Protein AF-0000000075578011 (afdb_homodimer)

InterPro domains:
  IPR000835 MarR-type HTH domain [PF12802] (41-94)
  IPR000835 MarR-type HTH domain [PR00598] (59-75)
  IPR000835 MarR-type HTH domain [PR00598] (76-91)
  IPR000835 MarR-type HTH domain [PR00598] (122-142)
  IPR000835 MarR-type HTH domain [PS50995] (15-144)
  IPR000835 MarR-type HTH domain [SM00347] (35-131)
  IPR036388 Winged helix-like DNA-binding domain superfamily [G3DSA:1.10.10.10] (2-147)
  IPR036390 Winged helix DNA-binding domain superfamily [SSF46785] (13-147)
  IPR039422 Transcription regulators MarR/SlyA-like [PTHR33164] (18-146)

Radius of gyration: 21.39 Å; Cα contacts (8 Å, |Δi|>4): 339; chains: 2; bounding box: 43×62×50 Å

Solvent-accessible surface area (backbone atoms only — not comparable to full-atom values): 16406 Å² total; per-residue (Å²): 133,82,81,64,76,64,74,53,69,76,67,53,42,57,76,71,32,69,61,50,43,33,41,49,40,28,50,50,46,45,53,47,36,47,59,36,22,50,85,69,75,39,54,60,68,51,41,51,52,50,44,53,25,49,73,60,55,35,40,46,53,69,57,50,19,65,75,65,69,42,52,66,70,56,42,51,52,48,47,52,56,36,36,74,71,44,32,34,41,84,38,80,53,86,94,40,48,32,34,31,54,30,75,60,29,50,65,43,42,64,53,46,51,52,20,49,50,50,38,45,66,73,50,57,80,71,45,51,74,66,53,46,51,49,47,49,49,54,45,46,54,45,39,57,63,55,56,58,57,77,106,135,82,80,64,76,64,76,53,69,79,68,52,40,56,74,70,32,70,61,48,43,35,42,48,40,26,49,51,46,45,54,48,36,48,61,37,23,50,84,69,76,40,53,60,67,49,41,51,51,50,46,51,25,48,74,62,55,35,41,45,53,70,57,50,19,63,74,66,69,42,51,67,68,56,43,51,54,48,46,52,56,34,37,74,70,44,31,33,40,83,38,80,54,84,94,40,47,31,34,30,54,29,76,60,29,50,66,42,43,64,52,47,51,52,21,49,50,51,39,47,65,73,50,54,80,72,44,51,73,68,53,46,52,50,47,48,50,53,46,46,55,46,38,59,63,56,57,57,57,78,106

Structure (mmCIF, N/CA/C/O backbone):
data_AF-0000000075578011-model_v1
#
loop_
_entity.id
_entity.type
_entity.pdbx_description
1 polymer 'Transcriptional regulator MerR family'
#
loop_
_atom_site.group_PDB
_atom_site.id
_atom_site.type_symbol
_atom_site.label_atom_id
_atom_site.label_alt_id
_atom_site.label_comp_id
_atom_site.label_asym_id
_atom_site.label_entity_id
_atom_site.label_seq_id
_atom_site.pdbx_PDB_ins_code
_atom_site.Cartn_x
_atom_site.Cartn_y
_atom_site.Cartn_z
_atom_site.occupancy
_atom_site.B_iso_or_equiv
_atom_site.auth_seq_id
_atom_site.auth_comp_id
_atom_site.auth_asym_id
_atom_site.auth_atom_id
_atom_site.pdbx_PDB_model_num
ATOM 1 N N . MET A 1 1 ? 26 22.797 21.859 1 23.52 1 MET A N 1
ATOM 2 C CA . MET A 1 1 ? 25.234 23.312 20.734 1 23.52 1 MET A CA 1
ATOM 3 C C . MET A 1 1 ? 24.391 22.219 20.094 1 23.52 1 MET A C 1
ATOM 5 O O . MET A 1 1 ? 24.922 21.234 19.562 1 23.52 1 MET A O 1
ATOM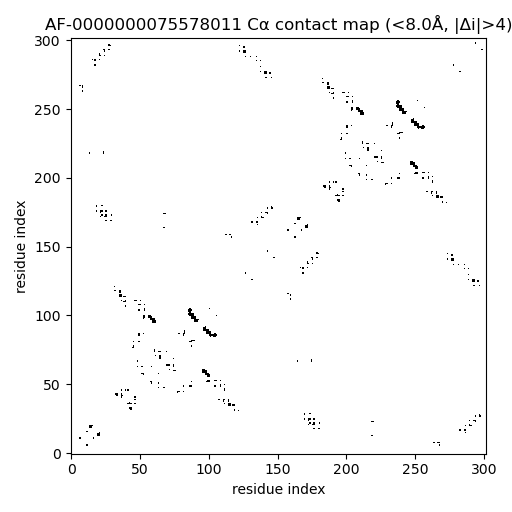 9 N N . ASN A 1 2 ? 23.359 21.594 20.828 1 24.83 2 ASN A N 1
ATOM 10 C CA . ASN A 1 2 ? 22.672 20.328 20.953 1 24.83 2 ASN A CA 1
ATOM 11 C C . ASN A 1 2 ? 21.938 19.953 19.672 1 24.83 2 ASN A C 1
ATOM 13 O O . ASN A 1 2 ? 21.031 20.656 19.234 1 24.83 2 ASN A O 1
ATOM 17 N N . ASN A 1 3 ? 22.547 19.562 18.641 1 26.36 3 ASN A N 1
ATOM 18 C CA . ASN A 1 3 ? 22.328 19.281 17.234 1 26.36 3 ASN A CA 1
ATOM 19 C C . ASN A 1 3 ? 21.062 18.453 17.031 1 26.36 3 ASN A C 1
ATOM 21 O O . ASN A 1 3 ? 21.125 17.219 16.922 1 26.36 3 ASN A O 1
ATOM 25 N N . GLU A 1 4 ? 20.156 18.5 18.062 1 29.8 4 GLU A N 1
ATOM 26 C CA . GLU A 1 4 ? 18.828 17.906 18.109 1 29.8 4 GLU A CA 1
ATOM 27 C C . GLU A 1 4 ? 18.094 18.094 16.781 1 29.8 4 GLU A C 1
ATOM 29 O O . GLU A 1 4 ? 17.703 19.203 16.422 1 29.8 4 GLU A O 1
ATOM 34 N N . ARG A 1 5 ? 18.719 17.734 15.727 1 35.53 5 ARG A N 1
ATOM 35 C CA . ARG A 1 5 ? 18.062 17.812 14.422 1 35.53 5 ARG A CA 1
ATOM 36 C C . ARG A 1 5 ? 16.547 17.734 14.57 1 35.53 5 ARG A C 1
ATOM 38 O O . ARG A 1 5 ? 16.016 16.688 14.945 1 35.53 5 ARG A O 1
ATOM 45 N N . ASP A 1 6 ? 15.969 18.578 15.281 1 34.84 6 ASP A N 1
ATOM 46 C CA . ASP A 1 6 ? 14.562 18.953 15.375 1 34.84 6 ASP A CA 1
ATOM 47 C C . ASP A 1 6 ? 13.789 18.5 14.141 1 34.84 6 ASP A C 1
ATOM 49 O O . ASP A 1 6 ? 14.125 18.859 13.016 1 34.84 6 ASP A O 1
ATOM 53 N N . VAL A 1 7 ? 13.602 17.312 14.008 1 38.03 7 VAL A N 1
ATOM 54 C CA . VAL A 1 7 ? 12.688 16.828 12.977 1 38.03 7 VAL A CA 1
ATOM 55 C C . VAL A 1 7 ? 11.68 17.938 12.633 1 38.03 7 VAL A C 1
ATOM 57 O O . VAL A 1 7 ? 10.758 18.203 13.406 1 38.03 7 VAL A O 1
ATOM 60 N N . ASP A 1 8 ? 12.102 19.156 12.609 1 38.72 8 ASP A N 1
ATOM 61 C CA . ASP A 1 8 ? 11.211 20.203 12.133 1 38.72 8 ASP A CA 1
ATOM 62 C C . ASP A 1 8 ? 10.172 19.656 11.164 1 38.72 8 ASP A C 1
ATOM 64 O O . ASP A 1 8 ? 10.523 19.109 10.117 1 38.72 8 ASP A O 1
ATOM 68 N N . LEU A 1 9 ? 9.281 18.969 11.727 1 41.94 9 LEU A N 1
ATOM 69 C CA . LEU A 1 9 ? 8.023 18.594 11.086 1 41.94 9 LEU A CA 1
ATOM 70 C C . LEU A 1 9 ? 7.777 19.453 9.844 1 41.94 9 LEU A C 1
ATOM 72 O O . LEU A 1 9 ? 6.742 19.312 9.188 1 41.94 9 LEU A O 1
ATOM 76 N N . GLN A 1 10 ? 8.273 20.719 10.039 1 41.19 10 GLN A N 1
ATOM 77 C CA . GLN A 1 10 ? 8.016 21.703 8.992 1 41.19 10 GLN A CA 1
ATOM 78 C C . GLN A 1 10 ? 8.219 21.094 7.605 1 41.19 10 GLN A C 1
ATOM 80 O O . GLN A 1 10 ? 7.414 21.328 6.699 1 41.19 10 GLN A O 1
ATOM 85 N N . ASP A 1 11 ? 9.617 20.797 7.418 1 41.41 11 ASP A N 1
ATOM 86 C CA . ASP A 1 11 ? 9.938 20.375 6.059 1 41.41 11 ASP A CA 1
ATOM 87 C C . ASP A 1 11 ? 9.586 18.906 5.836 1 41.41 11 ASP A C 1
ATOM 89 O O . ASP A 1 11 ? 10.227 18.219 5.031 1 41.41 11 ASP A O 1
ATOM 93 N N . CYS A 1 12 ? 9.242 18.359 6.816 1 47.78 12 CYS A N 1
ATOM 94 C CA . CYS A 1 12 ? 8.812 17.016 6.496 1 47.78 12 CYS A CA 1
ATOM 95 C C . CYS A 1 12 ? 8.141 16.969 5.129 1 47.78 12 CYS A C 1
ATOM 97 O O . CYS A 1 12 ? 6.914 17.078 5.035 1 47.78 12 CYS A O 1
ATOM 99 N N . LYS A 1 13 ? 8.828 17.641 4.305 1 48.22 13 LYS A N 1
ATOM 100 C CA . LYS A 1 13 ? 8.352 17.406 2.945 1 48.22 13 LYS A CA 1
ATOM 101 C C . LYS A 1 13 ? 7.809 15.984 2.785 1 48.22 13 LYS A C 1
ATOM 103 O O . LYS A 1 13 ? 8.547 15.016 2.953 1 48.22 13 LYS A O 1
ATOM 108 N N . LEU A 1 14 ? 6.582 15.812 3.25 1 50.69 14 LEU A N 1
ATOM 109 C CA . LEU A 1 14 ? 5.828 14.586 3.033 1 50.69 14 LEU A CA 1
ATOM 110 C C . LEU A 1 14 ? 6.535 13.68 2.027 1 50.69 14 LEU A C 1
ATOM 112 O O . LEU A 1 14 ? 6.539 12.461 2.178 1 50.69 14 LEU A O 1
ATOM 116 N N . ASP A 1 15 ? 7.082 14.438 1.156 1 49.12 15 ASP A N 1
ATOM 117 C CA . ASP A 1 15 ? 7.809 13.727 0.108 1 49.12 15 ASP A CA 1
ATOM 118 C C . ASP A 1 15 ? 9.047 13.039 0.67 1 49.12 15 ASP A C 1
ATOM 120 O O . ASP A 1 15 ? 9.594 12.125 0.046 1 49.12 15 ASP A O 1
ATOM 124 N N . ASP A 1 16 ? 9.367 13.508 1.831 1 56.19 16 ASP A N 1
ATOM 125 C CA . ASP A 1 16 ? 10.617 12.953 2.346 1 56.19 16 ASP A CA 1
ATOM 126 C C . ASP A 1 16 ? 10.352 11.883 3.402 1 56.19 16 ASP A C 1
ATOM 128 O O . ASP A 1 16 ? 11.289 11.398 4.047 1 56.19 16 ASP A O 1
ATOM 132 N N . CYS A 1 17 ? 9.117 11.617 3.486 1 73.5 17 CYS A N 1
ATOM 133 C CA . CYS A 1 17 ? 8.836 10.586 4.477 1 73.5 17 CYS A CA 1
ATOM 134 C C . CYS A 1 17 ? 8.711 9.219 3.818 1 73.5 17 CYS A C 1
ATOM 136 O O . CYS A 1 17 ? 8.023 9.078 2.803 1 73.5 17 CYS A O 1
ATOM 138 N N . LEU A 1 18 ? 9.617 8.391 4.27 1 79.94 18 LEU A N 1
ATOM 139 C CA . LEU A 1 18 ? 9.664 7.012 3.795 1 79.94 18 LEU A CA 1
ATOM 140 C C . LEU A 1 18 ? 8.266 6.402 3.74 1 79.94 18 LEU A C 1
ATOM 142 O O . LEU A 1 18 ? 7.934 5.691 2.791 1 79.94 18 LEU A O 1
ATOM 146 N N . PHE A 1 19 ? 7.512 6.82 4.699 1 84.06 19 PHE A N 1
ATOM 147 C CA . PHE A 1 19 ? 6.164 6.273 4.762 1 84.06 19 PHE A CA 1
ATOM 148 C C . PHE A 1 19 ? 5.332 6.75 3.576 1 84.06 19 PHE A C 1
ATOM 150 O O . PHE A 1 19 ? 4.75 5.938 2.852 1 84.06 19 PHE A O 1
ATOM 157 N N . PHE A 1 20 ? 5.332 7.98 3.301 1 80.25 20 PHE A N 1
ATOM 158 C CA . PHE A 1 20 ? 4.488 8.539 2.254 1 80.25 20 PHE A CA 1
ATOM 159 C C . PHE A 1 20 ? 4.98 8.109 0.875 1 80.25 20 PHE A C 1
ATOM 161 O O . PHE A 1 20 ? 4.18 7.75 0.009 1 80.25 20 PHE A O 1
ATOM 168 N N . SER A 1 21 ? 6.246 8.164 0.688 1 83.62 21 SER A N 1
ATOM 169 C CA . SER A 1 21 ? 6.812 7.754 -0.595 1 83.62 21 SER A CA 1
ATOM 170 C C . SER A 1 21 ? 6.496 6.297 -0.903 1 83.62 21 SER A C 1
ATOM 172 O O . SER A 1 21 ? 6.148 5.957 -2.035 1 83.62 21 SER A O 1
ATOM 174 N N . THR A 1 22 ? 6.566 5.52 0.099 1 89.44 22 THR A N 1
ATOM 175 C CA . THR A 1 22 ? 6.297 4.098 -0.076 1 89.44 22 THR A CA 1
ATOM 176 C C . THR A 1 22 ? 4.82 3.859 -0.386 1 89.44 22 THR A C 1
ATOM 178 O O . THR A 1 22 ? 4.488 3.084 -1.285 1 89.44 22 THR A O 1
ATOM 181 N N . THR A 1 23 ? 4.004 4.539 0.339 1 87.25 23 THR A N 1
ATOM 182 C CA . THR A 1 23 ? 2.566 4.352 0.154 1 87.25 23 THR A CA 1
ATOM 183 C C . THR A 1 23 ? 2.127 4.867 -1.214 1 87.25 23 THR A C 1
ATOM 185 O O . THR A 1 23 ? 1.292 4.25 -1.876 1 87.25 23 THR A O 1
ATOM 188 N N . LYS A 1 24 ? 2.65 5.965 -1.587 1 84.75 24 LYS A N 1
ATOM 189 C CA . LYS A 1 24 ? 2.365 6.504 -2.912 1 84.75 24 LYS A CA 1
ATOM 190 C C . LYS A 1 24 ? 2.803 5.539 -4.008 1 84.75 24 LYS A C 1
ATOM 192 O O . LYS A 1 24 ? 2.068 5.312 -4.973 1 84.75 24 LYS A O 1
ATOM 197 N N . LEU A 1 25 ? 3.967 5.07 -3.852 1 88.62 25 LEU A N 1
ATOM 198 C CA . LEU A 1 25 ? 4.5 4.129 -4.832 1 88.62 25 LEU A CA 1
ATOM 199 C C . LEU A 1 25 ? 3.662 2.855 -4.875 1 88.62 25 LEU A C 1
ATOM 201 O O . LEU A 1 25 ? 3.361 2.344 -5.957 1 88.62 25 LEU A O 1
ATOM 205 N N . ALA A 1 26 ? 3.338 2.402 -3.717 1 89.31 26 ALA A N 1
ATOM 206 C CA . ALA A 1 26 ? 2.514 1.198 -3.643 1 89.31 26 ALA A CA 1
ATOM 207 C C . ALA A 1 26 ? 1.175 1.405 -4.344 1 89.31 26 ALA A C 1
ATOM 209 O O . ALA A 1 26 ? 0.679 0.507 -5.027 1 89.31 26 ALA A O 1
ATOM 210 N N . ARG A 1 27 ? 0.629 2.518 -4.223 1 85.19 27 ARG A N 1
ATOM 211 C CA . ARG A 1 27 ? -0.633 2.824 -4.887 1 85.19 27 ARG A CA 1
ATOM 212 C C . ARG A 1 27 ? -0.459 2.863 -6.402 1 85.19 27 ARG A C 1
ATOM 214 O O . ARG A 1 27 ? -1.29 2.332 -7.141 1 85.19 27 ARG A O 1
ATOM 221 N N . ALA A 1 28 ? 0.54 3.557 -6.809 1 86.5 28 ALA A N 1
ATOM 222 C CA . ALA A 1 28 ? 0.814 3.646 -8.242 1 86.5 28 ALA A CA 1
ATOM 223 C C . ALA A 1 28 ? 1.031 2.262 -8.844 1 86.5 28 ALA A C 1
ATOM 225 O O . ALA A 1 28 ? 0.45 1.932 -9.883 1 86.5 28 ALA A O 1
ATOM 226 N N . LEU A 1 29 ? 1.826 1.486 -8.18 1 88.12 29 LEU A N 1
ATOM 227 C CA . LEU A 1 29 ? 2.088 0.127 -8.641 1 88.12 29 LEU A CA 1
ATOM 228 C C . LEU A 1 29 ? 0.828 -0.728 -8.555 1 88.12 29 LEU A C 1
ATOM 230 O O . LEU A 1 29 ? 0.598 -1.591 -9.406 1 88.12 29 LEU A O 1
ATOM 234 N N . GLY A 1 30 ? 0.097 -0.492 -7.516 1 88.38 30 GLY A N 1
ATOM 235 C CA . GLY A 1 30 ? -1.157 -1.211 -7.352 1 88.38 30 GLY A CA 1
ATOM 236 C C . GLY A 1 30 ? -2.123 -0.991 -8.5 1 88.38 30 GLY A C 1
ATOM 237 O O . GLY A 1 30 ? -2.775 -1.933 -8.961 1 88.38 30 GLY A O 1
ATOM 238 N N . LYS A 1 31 ? -2.238 0.177 -8.914 1 87 31 LYS A N 1
ATOM 239 C CA . LYS A 1 31 ? -3.094 0.492 -10.047 1 87 31 LYS A CA 1
ATOM 240 C C . LYS A 1 31 ? -2.633 -0.246 -11.305 1 87 31 LYS A C 1
ATOM 242 O O . LYS A 1 31 ? -3.451 -0.806 -12.039 1 87 31 LYS A O 1
ATOM 247 N N . LEU A 1 32 ? -1.369 -0.238 -11.523 1 87.25 32 LEU A N 1
ATOM 248 C CA . LEU A 1 32 ? -0.807 -0.946 -12.672 1 87.25 32 LEU A CA 1
ATOM 249 C C . LEU A 1 32 ? -1.071 -2.443 -12.562 1 87.25 32 LEU A C 1
ATOM 251 O O . LEU A 1 32 ? -1.409 -3.09 -13.562 1 87.25 32 LEU A O 1
ATOM 255 N N . ALA A 1 33 ? -0.893 -2.883 -11.414 1 89.56 33 ALA A N 1
ATOM 256 C CA . ALA A 1 33 ? -1.108 -4.312 -11.188 1 89.56 33 ALA A CA 1
ATOM 257 C C . ALA A 1 33 ? -2.568 -4.688 -11.422 1 89.56 33 ALA A C 1
ATOM 259 O O . ALA A 1 33 ? -2.861 -5.707 -12.047 1 89.56 33 ALA A O 1
ATOM 260 N N . ASP A 1 34 ? -3.436 -3.895 -10.922 1 89.62 34 ASP A N 1
ATOM 261 C CA . ASP A 1 34 ? -4.859 -4.145 -11.125 1 89.62 34 ASP A CA 1
ATOM 262 C C . ASP A 1 34 ? -5.203 -4.211 -12.609 1 89.62 34 ASP A C 1
ATOM 264 O O . ASP A 1 34 ? -5.961 -5.082 -13.039 1 89.62 34 ASP A O 1
ATOM 268 N N . GLU A 1 35 ? -4.637 -3.357 -13.281 1 90.44 35 GLU A N 1
ATOM 269 C CA . GLU A 1 35 ? -4.879 -3.34 -14.719 1 90.44 35 GLU A CA 1
ATOM 270 C C . GLU A 1 35 ? -4.277 -4.57 -15.398 1 90.44 35 GLU A C 1
ATOM 272 O O . GLU A 1 35 ? -4.922 -5.199 -16.234 1 90.44 35 GLU A O 1
ATOM 277 N N . ALA A 1 36 ? -3.039 -4.875 -15.055 1 89.19 36 ALA A N 1
ATOM 278 C CA . ALA A 1 36 ? -2.342 -6.004 -15.656 1 89.19 36 ALA A CA 1
ATOM 279 C C . ALA A 1 36 ? -3.047 -7.32 -15.336 1 89.19 36 ALA A C 1
ATOM 281 O O . ALA A 1 36 ? -3.086 -8.227 -16.172 1 89.19 36 ALA A O 1
ATOM 282 N N . PHE A 1 37 ? -3.674 -7.375 -14.156 1 92.19 37 PHE A N 1
ATOM 283 C CA . PHE A 1 37 ? -4.262 -8.633 -13.711 1 92.19 37 PHE A CA 1
ATOM 284 C C . PHE A 1 37 ? -5.766 -8.648 -13.969 1 92.19 37 PHE A C 1
ATOM 286 O O . PHE A 1 37 ? -6.449 -9.609 -13.609 1 92.19 37 PHE A O 1
ATOM 293 N N . SER A 1 38 ? -6.23 -7.672 -14.57 1 91.81 38 SER A N 1
ATOM 294 C CA . SER A 1 38 ? -7.664 -7.551 -14.812 1 91.81 38 SER A CA 1
ATOM 295 C C . SER A 1 38 ? -8.188 -8.727 -15.633 1 91.81 38 SER A C 1
ATOM 297 O O . SER A 1 38 ? -9.297 -9.211 -15.391 1 91.81 38 SER A O 1
ATOM 299 N N . LYS A 1 39 ? -7.449 -9.273 -16.484 1 88.56 39 LYS A N 1
ATOM 300 C CA . LYS A 1 39 ? -7.867 -10.352 -17.359 1 88.56 39 LYS A CA 1
ATOM 301 C C . LYS A 1 39 ? -8.031 -11.664 -16.594 1 88.56 39 LYS A C 1
ATOM 303 O O . LYS A 1 39 ? -8.75 -12.562 -17.047 1 88.56 39 LYS A O 1
ATOM 308 N N . THR A 1 40 ? -7.312 -11.797 -15.492 1 90.06 40 THR A N 1
ATOM 309 C CA . THR A 1 40 ? -7.398 -13.023 -14.711 1 90.06 40 THR A CA 1
ATOM 310 C C . THR A 1 40 ? -8.672 -13.039 -13.867 1 90.06 40 THR A C 1
ATOM 312 O O . THR A 1 40 ? -9.109 -14.102 -13.414 1 90.06 40 THR A O 1
ATOM 315 N N . GLY A 1 41 ? -9.18 -11.867 -13.617 1 90.75 41 GLY A N 1
ATOM 316 C CA . GLY A 1 41 ? -10.297 -11.766 -12.695 1 90.75 41 GLY A CA 1
ATOM 317 C C . GLY A 1 41 ? -9.891 -11.875 -11.234 1 90.75 41 GLY A C 1
ATOM 318 O O . GLY A 1 41 ? -10.742 -11.977 -10.352 1 90.75 41 GLY A O 1
ATOM 319 N N . LEU A 1 42 ? -8.609 -11.945 -11 1 92.06 42 LEU A N 1
ATOM 320 C CA . LEU A 1 42 ? -8.062 -12.039 -9.648 1 92.06 42 LEU A CA 1
ATOM 321 C C . LEU A 1 42 ? -7.277 -10.781 -9.289 1 92.06 42 LEU A C 1
ATOM 323 O O . LEU A 1 42 ? -6.68 -10.156 -10.164 1 92.06 42 LEU A O 1
ATOM 327 N N . SER A 1 43 ? -7.297 -10.422 -8.07 1 89 43 SER A N 1
ATOM 328 C CA . SER A 1 43 ? -6.359 -9.406 -7.602 1 89 43 SER A CA 1
ATOM 329 C C . SER A 1 43 ? -4.918 -9.906 -7.672 1 89 43 SER A C 1
ATOM 331 O O . SER A 1 43 ? -4.68 -11.117 -7.691 1 89 43 SER A O 1
ATOM 333 N N . PRO A 1 44 ? -4.027 -9.008 -7.637 1 87.19 44 PRO A N 1
ATOM 334 C CA . PRO A 1 44 ? -2.621 -9.422 -7.684 1 87.19 44 PRO A CA 1
ATOM 335 C C . PRO A 1 44 ? -2.242 -10.352 -6.535 1 87.19 44 PRO A C 1
ATOM 337 O O . PRO A 1 44 ? -1.522 -11.336 -6.746 1 87.19 44 PRO A O 1
ATOM 340 N N . SER A 1 45 ? -2.791 -10.102 -5.398 1 85.69 45 SER A N 1
ATOM 341 C CA . SER A 1 45 ? -2.48 -10.953 -4.254 1 85.69 45 SER A CA 1
ATOM 342 C C . SER A 1 45 ? -3.041 -12.359 -4.438 1 85.69 45 SER A C 1
ATOM 344 O O . SER A 1 45 ? -2.369 -13.344 -4.133 1 85.69 45 SER A O 1
ATOM 346 N N . HIS A 1 46 ? -4.277 -12.422 -4.914 1 90 46 HIS A N 1
ATOM 347 C CA . HIS A 1 46 ? -4.883 -13.719 -5.195 1 90 46 HIS A CA 1
ATOM 348 C C . HIS A 1 46 ? -4.113 -14.461 -6.289 1 90 46 HIS A C 1
ATOM 350 O O . HIS A 1 46 ? -3.889 -15.664 -6.188 1 90 46 HIS A O 1
ATOM 356 N N . ALA A 1 47 ? -3.752 -13.742 -7.266 1 89.06 47 ALA A N 1
ATOM 357 C CA . ALA A 1 47 ? -3.033 -14.328 -8.391 1 89.06 47 ALA A CA 1
ATOM 358 C C . ALA A 1 47 ? -1.684 -14.883 -7.957 1 89.06 47 ALA A C 1
ATOM 360 O O . ALA A 1 47 ? -1.311 -16 -8.336 1 89.06 47 ALA A O 1
ATOM 361 N N . VAL A 1 48 ? -1.052 -14.156 -7.172 1 83.38 48 VAL A N 1
ATOM 362 C CA . VAL A 1 48 ? 0.269 -14.578 -6.711 1 83.38 48 VAL A CA 1
ATOM 363 C C . VAL A 1 48 ? 0.139 -15.805 -5.816 1 83.38 48 VAL A C 1
ATOM 365 O O . VAL A 1 48 ? 0.945 -16.734 -5.906 1 83.38 48 VAL A O 1
ATOM 368 N N . LEU A 1 49 ? -0.796 -15.727 -4.992 1 87.69 49 LEU A N 1
ATOM 369 C CA . LEU A 1 49 ? -1.048 -16.891 -4.137 1 87.69 49 LEU A CA 1
ATOM 370 C C . LEU A 1 49 ? -1.313 -18.125 -4.973 1 87.69 49 LEU A C 1
ATOM 372 O O . LEU A 1 49 ? -0.702 -19.172 -4.746 1 87.69 49 LEU A O 1
ATOM 376 N N . LEU A 1 50 ? -2.184 -18.031 -5.887 1 91.56 50 LEU A N 1
ATOM 377 C CA . LEU A 1 50 ? -2.537 -19.141 -6.758 1 91.56 50 LEU A CA 1
ATOM 378 C C . LEU A 1 50 ? -1.323 -19.625 -7.543 1 91.56 50 LEU A C 1
ATOM 380 O O . LEU A 1 50 ? -1.113 -20.828 -7.695 1 91.56 50 LEU A O 1
ATOM 384 N N . TYR A 1 51 ? -0.599 -18.703 -7.984 1 88.5 51 TYR A N 1
ATOM 385 C CA . TYR A 1 51 ? 0.618 -19.016 -8.727 1 88.5 51 TYR A CA 1
ATOM 386 C C . TYR A 1 51 ? 1.548 -19.906 -7.898 1 88.5 51 TYR A C 1
ATOM 388 O O . TYR A 1 51 ? 2.082 -20.891 -8.398 1 88.5 51 TYR A O 1
ATOM 396 N N . ASN A 1 52 ? 1.738 -19.531 -6.73 1 84.81 52 ASN A N 1
ATOM 397 C CA . ASN A 1 52 ? 2.641 -20.281 -5.859 1 84.81 52 ASN A CA 1
ATOM 398 C C . ASN A 1 52 ? 2.09 -21.672 -5.539 1 84.81 52 ASN A C 1
ATOM 400 O O . ASN A 1 52 ? 2.844 -22.641 -5.465 1 84.81 52 ASN A O 1
ATOM 404 N N . VAL A 1 53 ? 0.875 -21.734 -5.32 1 89.44 53 VAL A 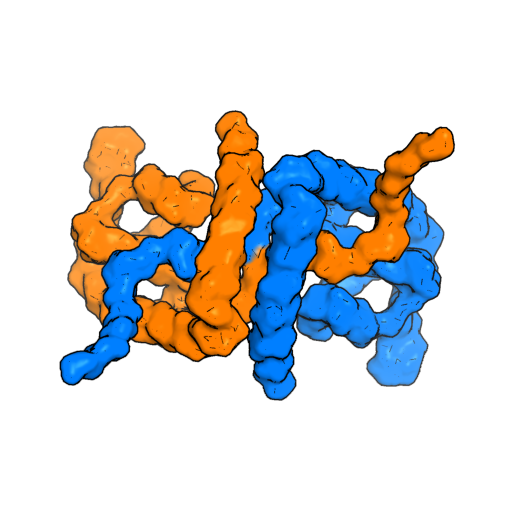N 1
ATOM 405 C CA . VAL A 1 53 ? 0.244 -23.031 -5.078 1 89.44 53 VAL A CA 1
ATOM 406 C C . VAL A 1 53 ? 0.437 -23.938 -6.293 1 89.44 53 VAL A C 1
ATOM 408 O O . VAL A 1 53 ? 0.802 -25.109 -6.156 1 89.44 53 VAL A O 1
ATOM 411 N N . ASN A 1 54 ? 0.197 -23.375 -7.465 1 88.62 54 ASN A N 1
ATOM 412 C CA . ASN A 1 54 ? 0.328 -24.125 -8.711 1 88.62 54 ASN A CA 1
ATOM 413 C C . ASN A 1 54 ? 1.769 -24.578 -8.953 1 88.62 54 ASN A C 1
ATOM 415 O O . ASN A 1 54 ? 2.012 -25.688 -9.406 1 88.62 54 ASN A O 1
ATOM 419 N N . LEU A 1 55 ? 2.65 -23.75 -8.688 1 83.12 55 LEU A N 1
ATOM 420 C CA . LEU A 1 55 ? 4.066 -24.016 -8.914 1 83.12 55 LEU A CA 1
ATOM 421 C C . LEU A 1 55 ? 4.559 -25.156 -8.023 1 83.12 55 LEU A C 1
ATOM 423 O O . LEU A 1 55 ? 5.32 -26.016 -8.477 1 83.12 55 LEU A O 1
ATOM 427 N N . LYS A 1 56 ? 4.102 -25.141 -6.852 1 84.25 56 LYS A N 1
ATOM 428 C CA . LYS A 1 56 ? 4.574 -26.125 -5.883 1 84.25 56 LYS A CA 1
ATOM 429 C C . LYS A 1 56 ? 3.693 -27.375 -5.898 1 84.25 56 LYS A C 1
ATOM 431 O O . LYS A 1 56 ? 4.055 -28.406 -5.328 1 84.25 56 LYS A O 1
ATOM 436 N N . GLY A 1 57 ? 2.621 -27.281 -6.617 1 83.94 57 GLY A N 1
ATOM 437 C CA . GLY A 1 57 ? 1.669 -28.391 -6.625 1 83.94 57 GLY A CA 1
ATOM 438 C C . GLY A 1 57 ? 0.853 -28.484 -5.348 1 83.94 57 GLY A C 1
ATOM 439 O O . GLY A 1 57 ? 0.009 -29.359 -5.207 1 83.94 57 GLY A O 1
ATOM 440 N N . GLY A 1 58 ? 1.175 -27.703 -4.441 1 86.25 58 GLY A N 1
ATOM 441 C CA . GLY A 1 58 ? 0.547 -27.625 -3.133 1 86.25 58 GLY A CA 1
ATOM 442 C C . GLY A 1 58 ? 1.428 -26.984 -2.084 1 86.25 58 GLY A C 1
ATOM 443 O O . GLY A 1 58 ? 2.656 -27.062 -2.162 1 86.25 58 GLY A O 1
ATOM 444 N N . ILE A 1 59 ? 0.835 -26.328 -1.216 1 90.31 59 ILE A N 1
ATOM 445 C CA . ILE A 1 59 ? 1.607 -25.594 -0.216 1 90.31 59 ILE A CA 1
ATOM 446 C C . ILE A 1 59 ? 0.792 -25.469 1.068 1 90.31 59 ILE A C 1
ATOM 448 O O . ILE A 1 59 ? -0.438 -25.391 1.024 1 90.31 59 ILE A O 1
ATOM 452 N N . GLN A 1 60 ? 1.539 -25.469 2.133 1 92.62 60 GLN A N 1
ATOM 453 C CA . GLN A 1 60 ? 0.862 -25.234 3.402 1 92.62 60 GLN A CA 1
ATOM 454 C C . GLN A 1 60 ? 0.407 -23.781 3.516 1 92.62 60 GLN A C 1
ATOM 456 O O . GLN A 1 60 ? 1.137 -22.859 3.131 1 92.62 60 GLN A O 1
ATOM 461 N N . GLN A 1 61 ? -0.796 -23.641 4.012 1 91.38 61 GLN A N 1
ATOM 462 C CA . GLN A 1 61 ? -1.351 -22.297 4.172 1 91.38 61 GLN A CA 1
ATOM 463 C C . GLN A 1 61 ? -0.393 -21.391 4.949 1 91.38 61 GLN A C 1
ATOM 465 O O . GLN A 1 61 ? -0.218 -20.234 4.602 1 91.38 61 GLN A O 1
ATOM 470 N N . LYS A 1 62 ? 0.252 -21.922 5.949 1 88.38 62 LYS A N 1
ATOM 471 C CA . LYS A 1 62 ? 1.195 -21.172 6.766 1 88.38 62 LYS A CA 1
ATOM 472 C C . LYS A 1 62 ? 2.377 -20.688 5.93 1 88.38 62 LYS A C 1
ATOM 474 O O . LYS A 1 62 ? 2.834 -19.547 6.09 1 88.38 62 LYS A O 1
ATOM 479 N N . GLU A 1 63 ? 2.848 -21.484 5.094 1 84.62 63 GLU A N 1
ATOM 480 C CA . GLU A 1 63 ? 3.986 -21.156 4.242 1 84.62 63 GLU A CA 1
ATOM 481 C C . GLU A 1 63 ? 3.635 -20.031 3.264 1 84.62 63 GLU A C 1
ATOM 483 O O . GLU A 1 63 ? 4.477 -19.188 2.949 1 84.62 63 GLU A O 1
ATOM 488 N N . VAL A 1 64 ? 2.41 -20.047 2.818 1 83 64 VAL A N 1
ATOM 489 C CA . VAL A 1 64 ? 1.943 -19.016 1.901 1 83 64 VAL A CA 1
ATOM 490 C C . VAL A 1 64 ? 1.977 -17.656 2.594 1 83 64 VAL A C 1
ATOM 492 O O . VAL A 1 64 ? 2.404 -16.656 2.004 1 83 64 VAL A O 1
ATOM 495 N N . GLY A 1 65 ? 1.509 -17.656 3.766 1 81.12 65 GLY A N 1
ATOM 496 C CA . GLY A 1 65 ? 1.532 -16.438 4.547 1 81.12 65 GLY A CA 1
ATOM 497 C C . GLY A 1 65 ? 2.93 -15.883 4.742 1 81.12 65 GLY A C 1
ATOM 498 O O . GLY A 1 65 ? 3.145 -14.672 4.613 1 81.12 65 GLY A O 1
ATOM 499 N N . GLU A 1 66 ? 3.893 -16.75 5.008 1 75.5 66 GLU A N 1
ATOM 500 C CA . GLU A 1 66 ? 5.285 -16.359 5.199 1 75.5 66 GLU A CA 1
ATOM 501 C C . GLU A 1 66 ? 5.891 -15.82 3.906 1 75.5 66 GLU A C 1
ATOM 503 O O . GLU A 1 66 ? 6.609 -14.82 3.924 1 75.5 66 GLU A O 1
ATOM 508 N N . MET A 1 67 ? 5.523 -16.469 2.822 1 72.5 67 MET A N 1
ATOM 509 C CA . MET A 1 67 ? 6.051 -16.062 1.519 1 72.5 67 MET A CA 1
ATOM 510 C C . MET A 1 67 ? 5.52 -14.703 1.108 1 72.5 67 MET A C 1
ATOM 512 O O . MET A 1 67 ? 6.258 -13.883 0.549 1 72.5 67 MET A O 1
ATOM 516 N N . LEU A 1 68 ? 4.246 -14.422 1.396 1 73.25 68 LEU A N 1
ATOM 517 C CA . LEU A 1 68 ? 3.598 -13.188 0.963 1 73.25 68 LEU A CA 1
ATOM 518 C C . LEU A 1 68 ? 3.619 -12.141 2.074 1 73.25 68 LEU A C 1
ATOM 520 O O . LEU A 1 68 ? 3.223 -11 1.859 1 73.25 68 LEU A O 1
ATOM 524 N N . ASN A 1 69 ? 4.145 -12.578 3.217 1 72.62 69 ASN A N 1
ATOM 525 C CA . ASN A 1 69 ? 4.176 -11.703 4.383 1 72.62 69 ASN A CA 1
ATOM 526 C C . ASN A 1 69 ? 2.793 -11.148 4.703 1 72.62 69 ASN A C 1
ATOM 528 O O . ASN A 1 69 ? 2.631 -9.938 4.875 1 72.62 69 ASN A O 1
ATOM 532 N N . LEU A 1 70 ? 1.911 -11.992 4.691 1 76.94 70 LEU A N 1
ATOM 533 C CA . LEU A 1 70 ? 0.534 -11.648 5.031 1 76.94 70 LEU A CA 1
ATOM 534 C C . LEU A 1 70 ? 0.104 -12.344 6.32 1 76.94 70 LEU A C 1
ATOM 536 O O . LEU A 1 70 ? 0.621 -13.414 6.652 1 76.94 70 LEU A O 1
ATOM 540 N N . THR A 1 71 ? -0.774 -11.742 7.02 1 78.56 71 THR A N 1
ATOM 541 C CA . THR A 1 71 ? -1.299 -12.328 8.25 1 78.56 71 THR A CA 1
ATOM 542 C C . THR A 1 71 ? -2.184 -13.531 7.938 1 78.56 71 THR A C 1
ATOM 544 O O . THR A 1 71 ? -2.791 -13.602 6.867 1 78.56 71 THR A O 1
ATOM 547 N N . PRO A 1 72 ? -2.209 -14.453 8.859 1 84.75 72 PRO A N 1
ATOM 548 C CA . PRO A 1 72 ? -3.029 -15.648 8.656 1 84.75 72 PRO A CA 1
ATOM 549 C C . PRO A 1 72 ? -4.48 -15.32 8.32 1 84.75 72 PRO A C 1
ATOM 551 O O . PRO A 1 72 ? -5.094 -15.984 7.48 1 84.75 72 PRO A O 1
ATOM 554 N N . SER A 1 73 ? -4.938 -14.32 8.945 1 88.19 73 SER A N 1
ATOM 555 C CA . SER A 1 73 ? -6.316 -13.922 8.688 1 88.19 73 SER A CA 1
ATOM 556 C C . SER A 1 73 ? -6.504 -13.484 7.234 1 88.19 73 SER A C 1
ATOM 558 O O . SER A 1 73 ? -7.5 -13.836 6.602 1 88.19 73 SER A O 1
ATOM 560 N N . THR A 1 74 ? -5.562 -12.758 6.734 1 82.25 74 THR A N 1
ATOM 561 C CA . THR A 1 74 ? -5.609 -12.281 5.355 1 82.25 74 THR A CA 1
ATOM 562 C C . THR A 1 74 ? -5.477 -13.445 4.375 1 82.25 74 THR A C 1
ATOM 564 O O . THR A 1 74 ? -6.195 -13.508 3.375 1 82.25 74 THR A O 1
ATOM 567 N N . ILE A 1 75 ? -4.645 -14.289 4.688 1 87.75 75 ILE A N 1
ATOM 568 C CA . ILE A 1 75 ? -4.41 -15.445 3.834 1 87.75 75 ILE A CA 1
ATOM 569 C C . ILE A 1 75 ? -5.676 -16.297 3.76 1 87.75 75 ILE A C 1
ATOM 571 O O . ILE A 1 75 ? -6.066 -16.75 2.682 1 87.75 75 ILE A O 1
ATOM 575 N N . THR A 1 76 ? -6.242 -16.5 4.934 1 91.25 76 THR A N 1
ATOM 576 C CA . THR A 1 76 ? -7.469 -17.297 4.984 1 91.25 76 THR A CA 1
ATOM 577 C C . THR A 1 76 ? -8.539 -16.688 4.086 1 91.25 76 THR A C 1
ATOM 579 O O . THR A 1 76 ? -9.195 -17.391 3.318 1 91.25 76 THR A O 1
ATOM 582 N N . ARG A 1 77 ? -8.609 -15.43 4.168 1 91.38 77 ARG A N 1
ATOM 583 C CA . ARG A 1 77 ? -9.594 -14.734 3.344 1 91.38 77 ARG A CA 1
ATOM 584 C C . ARG A 1 77 ? -9.281 -14.906 1.86 1 91.38 77 ARG A C 1
ATOM 586 O O . ARG A 1 77 ? -10.188 -15.133 1.057 1 91.38 77 ARG A O 1
ATOM 593 N N . LEU A 1 78 ? -8.094 -14.766 1.499 1 89.62 78 LEU A N 1
ATOM 594 C CA . LEU A 1 78 ? -7.68 -14.914 0.108 1 89.62 78 LEU A CA 1
ATOM 595 C C . LEU A 1 78 ? -7.945 -16.328 -0.384 1 89.62 78 LEU A C 1
ATOM 597 O O . LEU A 1 78 ? -8.445 -16.531 -1.495 1 89.62 78 LEU A O 1
ATOM 601 N N . ILE A 1 79 ? -7.652 -17.234 0.452 1 92.81 79 ILE A N 1
ATOM 602 C CA . ILE A 1 79 ? -7.809 -18.641 0.098 1 92.81 79 ILE A CA 1
ATOM 603 C C . ILE A 1 79 ? -9.289 -18.969 -0.068 1 92.81 79 ILE A C 1
ATOM 605 O O . ILE A 1 79 ? -9.664 -19.734 -0.967 1 92.81 79 ILE A O 1
ATOM 609 N N . ASP A 1 80 ? -10.102 -18.453 0.838 1 94.19 80 ASP A N 1
ATOM 610 C CA . ASP A 1 80 ? -11.539 -18.703 0.759 1 94.19 80 ASP A CA 1
ATOM 611 C C . ASP A 1 80 ? -12.086 -18.297 -0.605 1 94.19 80 ASP A C 1
ATOM 613 O O . ASP A 1 80 ? -12.883 -19.016 -1.203 1 94.19 80 ASP A O 1
ATOM 617 N N . LYS A 1 81 ? -11.633 -17.234 -1.081 1 93.62 81 LYS A N 1
ATOM 618 C CA . LYS A 1 81 ? -12.078 -16.75 -2.385 1 93.62 81 LYS A CA 1
ATOM 619 C C . LYS A 1 81 ? -11.602 -17.672 -3.504 1 93.62 81 LYS A C 1
ATOM 621 O O . LYS A 1 81 ? -12.367 -17.984 -4.422 1 93.62 81 LYS A O 1
ATOM 626 N N . LEU A 1 82 ? -10.445 -18.141 -3.438 1 94.88 82 LEU A N 1
ATOM 627 C CA . LEU A 1 82 ? -9.883 -19.016 -4.453 1 94.88 82 LEU A CA 1
ATOM 628 C C . LEU A 1 82 ? -10.555 -20.391 -4.422 1 94.88 82 LEU A C 1
ATOM 630 O O . LEU A 1 82 ? -10.758 -21 -5.469 1 94.88 82 LEU A O 1
ATOM 634 N N . GLU A 1 83 ? -10.836 -20.812 -3.211 1 94.69 83 GLU A N 1
ATOM 635 C CA . GLU A 1 83 ? -11.523 -22.078 -3.062 1 94.69 83 GLU A CA 1
ATOM 636 C C . GLU A 1 83 ? -12.938 -22.016 -3.631 1 94.69 83 GLU A C 1
ATOM 638 O O . GLU A 1 83 ? -13.398 -22.953 -4.285 1 94.69 83 GLU A O 1
ATOM 643 N N . ARG A 1 84 ? -13.602 -20.922 -3.389 1 94.19 84 ARG A N 1
ATOM 644 C CA . ARG A 1 84 ? -14.945 -20.719 -3.914 1 94.19 84 ARG A CA 1
ATOM 645 C C . ARG A 1 84 ? -14.945 -20.75 -5.438 1 94.19 84 ARG A C 1
ATOM 647 O O . ARG A 1 84 ? -15.883 -21.25 -6.055 1 94.19 84 ARG A O 1
ATOM 654 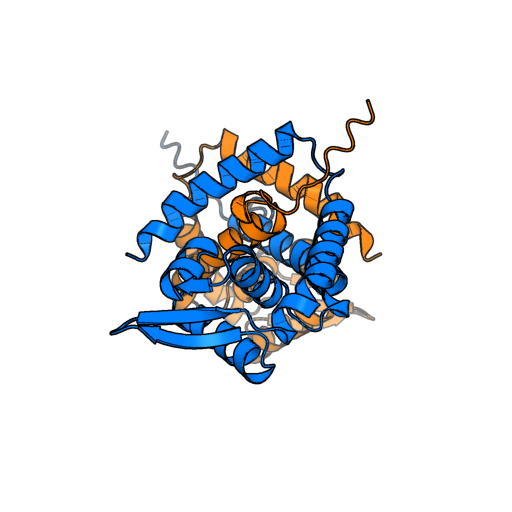N N . LYS A 1 85 ? -13.883 -20.328 -6.031 1 94.06 85 LYS A N 1
ATOM 655 C CA . LYS A 1 85 ? -13.75 -20.312 -7.488 1 94.06 85 LYS A CA 1
ATOM 656 C C . LYS A 1 85 ? -13.188 -21.625 -8.008 1 94.06 85 LYS A C 1
ATOM 658 O O . LYS A 1 85 ? -12.961 -21.781 -9.211 1 94.06 85 LYS A O 1
ATOM 663 N N . LYS A 1 86 ? -12.875 -22.516 -7.016 1 95.38 86 LYS A N 1
ATOM 664 C CA . LYS A 1 86 ? -12.367 -23.844 -7.293 1 95.38 86 LYS A CA 1
ATOM 665 C C . LYS A 1 86 ? -10.953 -23.797 -7.863 1 95.38 86 LYS A C 1
ATOM 667 O O . LYS A 1 86 ? -10.555 -24.672 -8.625 1 95.38 86 LYS A O 1
ATOM 672 N N . TYR A 1 87 ? -10.273 -22.75 -7.605 1 96 87 TYR A N 1
ATOM 673 C CA . TYR A 1 87 ? -8.906 -22.609 -8.086 1 96 87 TYR A CA 1
ATOM 674 C C . TYR A 1 87 ? -7.93 -23.344 -7.184 1 96 87 TYR A C 1
ATOM 676 O O . TYR A 1 87 ? -6.816 -23.672 -7.602 1 96 87 TYR A O 1
ATOM 684 N N . VAL A 1 88 ? -8.359 -23.547 -5.902 1 95.88 88 VAL A N 1
ATOM 685 C CA . VAL A 1 88 ? -7.57 -24.312 -4.941 1 95.88 88 VAL A CA 1
ATOM 686 C C . VAL A 1 88 ? -8.492 -25.203 -4.113 1 95.88 88 VAL A C 1
ATOM 688 O O . VAL A 1 88 ? -9.695 -24.953 -4.027 1 95.88 88 VAL A O 1
ATOM 691 N N . GLU A 1 89 ? -7.953 -26.234 -3.625 1 95.69 89 GLU A N 1
ATOM 692 C CA . GLU A 1 89 ? -8.656 -27.125 -2.713 1 95.69 89 GLU A CA 1
ATOM 693 C C . GLU A 1 89 ? -7.938 -27.219 -1.369 1 95.69 89 GLU A C 1
ATOM 695 O O . GLU A 1 89 ? -6.715 -27.375 -1.321 1 95.69 89 GLU A O 1
ATOM 700 N N . LYS A 1 90 ? -8.734 -27.109 -0.376 1 94.25 90 LYS A N 1
ATOM 701 C CA . LYS A 1 90 ? -8.18 -27.219 0.971 1 94.25 90 LYS A CA 1
ATOM 702 C C . LYS A 1 90 ? -8.195 -28.672 1.449 1 94.25 90 LYS A C 1
ATOM 704 O O . LYS A 1 90 ? -9.188 -29.375 1.288 1 94.25 90 LYS A O 1
ATOM 709 N N . GLN A 1 91 ? -7.082 -29.047 1.97 1 92.94 91 GLN A N 1
ATOM 710 C CA . GLN A 1 91 ? -6.969 -30.359 2.578 1 92.94 91 GLN A CA 1
ATOM 711 C C . GLN A 1 91 ? -6.426 -30.266 4 1 92.94 91 GLN A C 1
ATOM 713 O O . GLN A 1 91 ? -5.293 -29.828 4.211 1 92.94 91 GLN A O 1
ATOM 718 N N . PRO A 1 92 ? -7.266 -30.656 4.902 1 90.38 92 PRO A N 1
ATOM 719 C CA . PRO A 1 92 ? -6.773 -30.64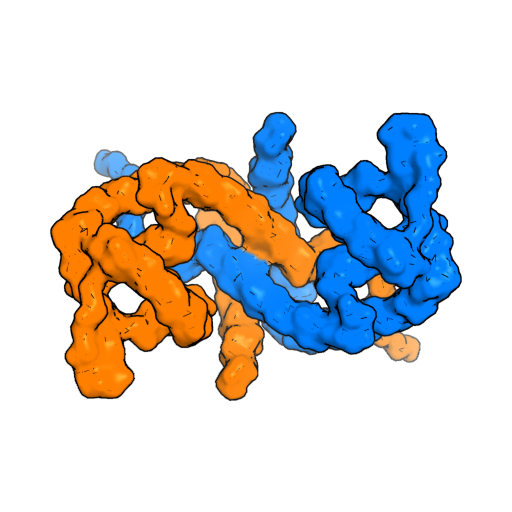1 6.285 1 90.38 92 PRO A CA 1
ATOM 720 C C . PRO A 1 92 ? -5.641 -31.625 6.523 1 90.38 92 PRO A C 1
ATOM 722 O O . PRO A 1 92 ? -5.707 -32.781 6.062 1 90.38 92 PRO A O 1
ATOM 725 N N . GLU A 1 93 ? -4.574 -31.141 7.055 1 89 93 GLU A N 1
ATOM 726 C CA . GLU A 1 93 ? -3.447 -31.953 7.492 1 89 93 GLU A CA 1
ATOM 727 C C . GLU A 1 93 ? -3.121 -31.719 8.961 1 89 93 GLU A C 1
ATOM 729 O O . GLU A 1 93 ? -2.209 -30.953 9.281 1 89 93 GLU A O 1
ATOM 734 N N . GLY A 1 94 ? -3.846 -32.469 9.766 1 83.19 94 GLY A N 1
ATOM 735 C CA . GLY A 1 94 ? -3.721 -32.188 11.188 1 83.19 94 GLY A CA 1
ATOM 736 C C . GLY A 1 94 ? -4.277 -30.844 11.594 1 83.19 94 GLY A C 1
ATOM 737 O O . GLY A 1 94 ? -5.449 -30.547 11.336 1 83.19 94 GLY A O 1
ATOM 738 N N . LYS A 1 95 ? -3.4 -30.062 12.117 1 84.31 95 LYS A N 1
ATOM 739 C CA . LYS A 1 95 ? -3.797 -28.719 12.547 1 84.31 95 LYS A CA 1
ATOM 740 C C . LYS A 1 95 ? -3.574 -27.703 11.438 1 84.31 95 LYS A C 1
ATOM 742 O O . LYS A 1 95 ? -3.971 -26.547 11.57 1 84.31 95 LYS A O 1
ATOM 747 N N . ASN A 1 96 ? -2.986 -28.25 10.445 1 87.62 96 ASN A N 1
ATOM 748 C CA . ASN A 1 96 ? -2.678 -27.344 9.352 1 87.62 96 ASN A CA 1
ATOM 749 C C . ASN A 1 96 ? -3.578 -27.594 8.148 1 87.62 96 ASN A C 1
ATOM 751 O O . ASN A 1 96 ? -4.336 -28.562 8.117 1 87.62 96 ASN A O 1
ATOM 755 N N . ILE A 1 97 ? -3.582 -26.578 7.359 1 92.25 97 ILE A N 1
ATOM 756 C CA . ILE A 1 97 ? -4.344 -26.703 6.117 1 92.25 97 ILE A CA 1
ATOM 757 C C . ILE A 1 97 ? -3.389 -26.734 4.926 1 92.25 97 ILE A C 1
ATOM 759 O O . ILE A 1 97 ? -2.484 -25.906 4.824 1 92.25 97 ILE A O 1
ATOM 763 N N . TYR A 1 98 ? -3.596 -27.734 4.121 1 94 98 TYR A N 1
ATOM 764 C CA . TYR A 1 98 ? -2.826 -27.891 2.891 1 94 98 TYR A CA 1
ATOM 765 C C . TYR A 1 98 ? -3.648 -27.469 1.677 1 94 98 TYR A C 1
ATOM 767 O O . TYR A 1 98 ? -4.789 -27.922 1.508 1 94 98 TYR A O 1
ATOM 775 N N . LEU A 1 99 ? -3.002 -26.578 0.863 1 95.06 99 LEU A N 1
ATOM 776 C CA . LEU A 1 99 ? -3.648 -26.094 -0.354 1 95.06 99 LEU A CA 1
ATOM 777 C C . LEU A 1 99 ? -3.164 -26.875 -1.569 1 95.06 99 LEU A C 1
ATOM 779 O O . LEU A 1 99 ? -1.968 -26.891 -1.869 1 95.06 99 LEU A O 1
ATOM 783 N N . ARG A 1 100 ? -4.094 -27.484 -2.238 1 94.25 100 ARG A N 1
ATOM 784 C CA . ARG A 1 100 ? -3.76 -28.266 -3.424 1 94.25 100 ARG A CA 1
ATOM 785 C C . ARG A 1 100 ? -4.223 -27.562 -4.695 1 94.25 100 ARG A C 1
ATOM 787 O O . ARG A 1 100 ? -5.273 -26.922 -4.703 1 94.25 100 ARG A O 1
ATOM 794 N N . THR A 1 101 ? -3.439 -27.828 -5.688 1 92.62 101 THR A N 1
ATOM 795 C CA . THR A 1 101 ? -3.803 -27.281 -6.988 1 92.62 101 THR A CA 1
ATOM 796 C C . THR A 1 101 ? -4.996 -28.031 -7.582 1 92.62 101 THR A C 1
ATOM 798 O O . THR A 1 101 ? -5.223 -29.203 -7.258 1 92.62 101 THR A O 1
ATOM 801 N N . THR A 1 102 ? -5.793 -27.297 -8.359 1 95.44 102 THR A N 1
ATOM 802 C CA . THR A 1 102 ? -6.891 -27.875 -9.125 1 95.44 102 THR A CA 1
ATOM 803 C C . THR A 1 102 ? -6.688 -27.641 -10.617 1 95.44 102 THR A C 1
ATOM 805 O O . THR A 1 102 ? -5.844 -26.828 -11.023 1 95.44 102 THR A O 1
ATOM 808 N N . ALA A 1 103 ? -7.387 -28.438 -11.445 1 94.69 103 ALA A N 1
ATOM 809 C CA . ALA A 1 103 ? -7.316 -28.234 -12.891 1 94.69 103 ALA A CA 1
ATOM 810 C C . ALA A 1 103 ? -7.711 -26.812 -13.273 1 94.69 103 ALA A C 1
ATOM 812 O O . ALA A 1 103 ? -7.082 -26.203 -14.141 1 94.69 103 ALA A O 1
ATOM 813 N N . GLU A 1 104 ? -8.672 -26.297 -12.547 1 94.69 104 GLU A N 1
ATOM 814 C CA . GLU A 1 104 ? -9.141 -24.938 -12.797 1 94.69 104 GLU A CA 1
ATOM 815 C C . GLU A 1 104 ? -8.086 -23.906 -12.398 1 94.69 104 GLU A C 1
ATOM 817 O O . GLU A 1 104 ? -7.895 -22.906 -13.094 1 94.69 104 GLU A O 1
ATOM 822 N N . GLY A 1 105 ? -7.477 -24.203 -11.297 1 94.12 105 GLY A N 1
ATOM 823 C CA . GLY A 1 105 ? -6.41 -23.312 -10.852 1 94.12 105 GLY A CA 1
ATOM 824 C C . GLY A 1 105 ? -5.215 -23.297 -11.789 1 94.12 105 GLY A C 1
ATOM 825 O O . GLY A 1 105 ? -4.66 -22.25 -12.086 1 94.12 105 GLY A O 1
ATOM 826 N N . LEU A 1 106 ? -4.902 -24.453 -12.273 1 93.38 106 LEU A N 1
ATOM 827 C CA . LEU A 1 106 ? -3.768 -24.594 -13.18 1 93.38 106 LEU A CA 1
ATOM 828 C C . LEU A 1 106 ? -4.043 -23.906 -14.508 1 93.38 106 LEU A C 1
ATOM 830 O O . LEU A 1 106 ? -3.123 -23.375 -15.141 1 93.38 106 LEU A O 1
ATOM 834 N N . ALA A 1 107 ? -5.262 -23.922 -14.859 1 93.31 107 ALA A N 1
ATOM 835 C CA . ALA A 1 107 ? -5.656 -23.297 -16.125 1 93.31 107 ALA A CA 1
ATOM 836 C C . ALA A 1 107 ? -5.414 -21.781 -16.078 1 93.31 107 ALA A C 1
ATOM 838 O O . ALA A 1 107 ? -5.285 -21.141 -17.109 1 93.31 107 ALA A O 1
ATOM 839 N N . GLN A 1 108 ? -5.32 -21.203 -14.836 1 92.88 108 GLN A N 1
ATOM 840 C CA . GLN A 1 108 ? -5.117 -19.781 -14.672 1 92.88 108 GLN A CA 1
ATOM 841 C C . GLN A 1 108 ? -3.637 -19.422 -14.742 1 92.88 108 GLN A C 1
ATOM 843 O O . GLN A 1 108 ? -3.283 -18.25 -14.891 1 92.88 108 GLN A O 1
ATOM 848 N N . GLN A 1 109 ? -2.795 -20.359 -14.695 1 89 109 GLN A N 1
ATOM 849 C CA . GLN A 1 109 ? -1.361 -20.141 -14.531 1 89 109 GLN A CA 1
ATOM 850 C C . GLN A 1 109 ? -0.8 -19.312 -15.68 1 89 109 GLN A C 1
ATOM 852 O O . GLN A 1 109 ? -0.039 -18.359 -15.453 1 89 109 GLN A O 1
ATOM 857 N N . GLU A 1 110 ? -1.155 -19.703 -16.891 1 88.94 110 GLU A N 1
ATOM 858 C CA . GLU A 1 110 ? -0.639 -19 -18.047 1 88.94 110 GLU A CA 1
ATOM 859 C C . GLU A 1 110 ? -1.045 -17.531 -18.031 1 88.94 110 GLU A C 1
ATOM 861 O O . GLU A 1 110 ? -0.228 -16.641 -18.328 1 88.94 110 GLU A O 1
ATOM 866 N N . GLN A 1 111 ? -2.301 -17.328 -17.656 1 91 111 GLN A N 1
ATOM 867 C CA . GLN A 1 111 ? -2.803 -15.961 -17.609 1 91 111 GLN A CA 1
ATOM 868 C C . GLN A 1 111 ? -2.125 -15.164 -16.5 1 91 111 GLN A C 1
ATOM 870 O O . GLN A 1 111 ? -1.854 -13.977 -16.656 1 91 111 GLN A O 1
ATOM 875 N N . ILE A 1 112 ? -1.897 -15.766 -15.422 1 89.81 112 ILE A N 1
ATOM 876 C CA . ILE A 1 112 ? -1.239 -15.117 -14.297 1 89.81 112 ILE A CA 1
ATOM 877 C C . ILE A 1 112 ? 0.181 -14.711 -14.688 1 89.81 112 ILE A C 1
ATOM 879 O O . ILE A 1 112 ? 0.603 -13.586 -14.438 1 89.81 112 ILE A O 1
ATOM 883 N N . VAL A 1 113 ? 0.824 -15.602 -15.375 1 86.25 113 VAL A N 1
ATOM 884 C CA . VAL A 1 113 ? 2.199 -15.344 -15.797 1 86.25 113 VAL A CA 1
ATOM 885 C C . VAL A 1 113 ? 2.223 -14.211 -16.812 1 86.25 113 VAL A C 1
ATOM 887 O O . VAL A 1 113 ? 3.076 -13.32 -16.75 1 86.25 113 VAL A O 1
ATOM 890 N N . ALA A 1 114 ? 1.337 -14.297 -17.75 1 89 114 ALA A N 1
ATOM 891 C CA . ALA A 1 114 ? 1.242 -13.25 -18.75 1 89 114 ALA A CA 1
ATOM 892 C C . ALA A 1 114 ? 0.981 -11.891 -18.109 1 89 114 ALA A C 1
ATOM 894 O O . ALA A 1 114 ? 1.554 -10.883 -18.516 1 89 114 ALA A O 1
ATOM 895 N N . SER A 1 115 ? 0.096 -11.852 -17.094 1 89.44 115 SER A N 1
ATOM 896 C CA . SER A 1 115 ? -0.221 -10.617 -16.391 1 89.44 115 SER A CA 1
ATOM 897 C C . SER A 1 115 ? 0.993 -10.086 -15.633 1 89.44 115 SER A C 1
ATOM 899 O O . SER A 1 115 ? 1.241 -8.875 -15.617 1 89.44 115 SER A O 1
ATOM 901 N N . TRP A 1 116 ? 1.679 -10.961 -15.078 1 83.88 116 TRP A N 1
ATOM 902 C CA . TRP A 1 116 ? 2.898 -10.586 -14.367 1 83.88 116 TRP A CA 1
ATOM 903 C C . TRP A 1 116 ? 3.912 -9.961 -15.32 1 83.88 116 TRP A C 1
ATOM 905 O O . TRP A 1 116 ? 4.551 -8.961 -14.984 1 83.88 116 TRP A O 1
ATOM 915 N N . ARG A 1 117 ? 4.066 -10.547 -16.453 1 83.94 117 ARG A N 1
ATOM 916 C CA . ARG A 1 117 ? 4.988 -10.023 -17.453 1 83.94 117 ARG A CA 1
ATOM 917 C C . ARG A 1 117 ? 4.562 -8.641 -17.922 1 83.94 117 ARG A C 1
ATOM 919 O O . ARG A 1 117 ? 5.406 -7.754 -18.109 1 83.94 117 ARG A O 1
ATOM 926 N N . LEU A 1 118 ? 3.297 -8.555 -18.094 1 85.81 118 LEU A N 1
ATOM 927 C CA . LEU A 1 118 ? 2.762 -7.262 -18.5 1 85.81 118 LEU A CA 1
ATOM 928 C C . LEU A 1 118 ? 3.07 -6.199 -17.453 1 85.81 118 LEU A C 1
ATOM 930 O O . LEU A 1 118 ? 3.477 -5.086 -17.781 1 85.81 118 LEU A O 1
ATOM 934 N N . LEU A 1 119 ? 2.893 -6.527 -16.203 1 85.69 119 LEU A N 1
ATOM 935 C CA . LEU A 1 119 ? 3.176 -5.609 -15.109 1 85.69 119 LEU A CA 1
ATOM 936 C C . LEU A 1 119 ? 4.66 -5.25 -15.062 1 85.69 119 LEU A C 1
ATOM 938 O O . LEU A 1 119 ? 5.016 -4.074 -15.008 1 85.69 119 LEU A O 1
ATOM 942 N N . HIS A 1 120 ? 5.461 -6.258 -15.117 1 82.06 120 HIS A N 1
ATOM 943 C CA . HIS A 1 120 ? 6.906 -6.062 -15.062 1 82.06 120 HIS A CA 1
ATOM 944 C C . HIS A 1 120 ? 7.387 -5.176 -16.203 1 82.06 120 HIS A C 1
ATOM 946 O O . HIS A 1 120 ? 8.242 -4.309 -16 1 82.06 120 HIS A O 1
ATOM 952 N N . ASN A 1 121 ? 6.844 -5.379 -17.344 1 83.25 121 ASN A N 1
ATOM 953 C CA . ASN A 1 121 ? 7.258 -4.637 -18.531 1 83.25 121 ASN A CA 1
ATOM 954 C C . ASN A 1 121 ? 6.914 -3.152 -18.406 1 83.25 121 ASN A C 1
ATOM 956 O O . ASN A 1 121 ? 7.539 -2.311 -19.062 1 83.25 121 ASN A O 1
ATOM 960 N N . GLN A 1 122 ? 5.945 -2.871 -17.609 1 82.69 122 GLN A N 1
ATOM 961 C CA . GLN A 1 122 ? 5.516 -1.484 -17.453 1 82.69 122 GLN A CA 1
ATOM 962 C C . GLN A 1 122 ? 6.543 -0.668 -16.688 1 82.69 122 GLN A C 1
ATOM 964 O O . GLN A 1 122 ? 6.613 0.553 -16.828 1 82.69 122 GLN A O 1
ATOM 969 N N . TYR A 1 123 ? 7.336 -1.359 -15.883 1 80.25 123 TYR A N 1
ATOM 970 C CA . TYR A 1 123 ? 8.227 -0.546 -15.055 1 80.25 123 TYR A CA 1
ATOM 971 C C . TYR A 1 123 ? 9.641 -1.096 -15.078 1 80.25 123 TYR A C 1
ATOM 973 O O . TYR A 1 123 ? 10.539 -0.54 -14.445 1 80.25 123 TYR A O 1
ATOM 981 N N . ARG A 1 124 ? 9.922 -2.115 -15.766 1 76.56 124 ARG A N 1
ATOM 982 C CA . ARG A 1 124 ? 11.234 -2.744 -15.789 1 76.56 124 ARG A CA 1
ATOM 983 C C . ARG A 1 124 ? 12.297 -1.777 -16.312 1 76.56 124 ARG A C 1
ATOM 985 O O . ARG A 1 124 ? 13.477 -1.891 -15.953 1 76.56 124 ARG A O 1
ATOM 992 N N . ASN A 1 125 ? 11.883 -0.795 -17.141 1 80.5 125 ASN A N 1
ATOM 993 C CA . ASN A 1 125 ? 12.867 0.087 -17.766 1 80.5 125 ASN A CA 1
ATOM 994 C C . ASN A 1 125 ? 13.008 1.398 -17 1 80.5 125 ASN A C 1
ATOM 996 O O . ASN A 1 125 ? 13.773 2.279 -17.406 1 80.5 125 ASN A O 1
ATOM 1000 N N . ILE A 1 126 ? 12.336 1.465 -15.961 1 83.69 126 ILE A N 1
ATOM 1001 C CA . ILE A 1 126 ? 12.391 2.711 -15.203 1 83.69 126 ILE A CA 1
ATOM 1002 C C . ILE A 1 126 ? 13.664 2.744 -14.359 1 83.69 126 ILE A C 1
ATOM 1004 O O . ILE A 1 126 ? 14.344 3.77 -14.297 1 83.69 126 ILE A O 1
ATOM 1008 N N . LEU A 1 127 ? 13.977 1.622 -13.742 1 85.12 127 LEU A N 1
ATOM 1009 C CA . LEU A 1 127 ? 15.203 1.502 -12.953 1 85.12 127 LEU A CA 1
ATOM 1010 C C . LEU A 1 127 ? 16.188 0.546 -13.617 1 85.12 127 LEU A C 1
ATOM 1012 O O . LEU A 1 127 ? 15.773 -0.411 -14.281 1 85.12 127 LEU A O 1
ATOM 1016 N N . THR A 1 128 ? 17.406 0.864 -13.469 1 86 128 THR A N 1
ATOM 1017 C CA . THR A 1 128 ? 18.422 -0.092 -13.883 1 86 128 THR A CA 1
ATOM 1018 C C . THR A 1 128 ? 18.422 -1.317 -12.977 1 86 128 THR A C 1
ATOM 1020 O O . THR A 1 128 ? 17.781 -1.311 -11.922 1 86 128 THR A O 1
ATOM 1023 N N . GLU A 1 129 ? 19.062 -2.33 -13.484 1 83.81 129 GLU A N 1
ATOM 1024 C CA . GLU A 1 129 ? 19.172 -3.535 -12.664 1 83.81 129 GLU A CA 1
ATOM 1025 C C . GLU A 1 129 ? 19.812 -3.23 -11.312 1 83.81 129 GLU A C 1
ATOM 1027 O O . GLU A 1 129 ? 19.359 -3.734 -10.281 1 83.81 129 GLU A O 1
ATOM 1032 N N . ALA A 1 130 ? 20.75 -2.361 -11.367 1 87.5 130 ALA A N 1
ATOM 1033 C CA . ALA A 1 130 ? 21.453 -1.991 -10.141 1 87.5 130 ALA A CA 1
ATOM 1034 C C . ALA A 1 130 ? 20.547 -1.192 -9.211 1 87.5 130 ALA A C 1
ATOM 1036 O O . ALA A 1 130 ? 20.547 -1.418 -8 1 87.5 130 ALA A O 1
ATOM 1037 N N . GLU A 1 131 ? 19.781 -0.331 -9.766 1 89.56 131 GLU A N 1
ATOM 1038 C CA . GLU A 1 131 ? 18.844 0.478 -8.984 1 89.56 131 GLU A CA 1
ATOM 1039 C C . GLU A 1 131 ? 17.734 -0.38 -8.391 1 89.56 131 GLU A C 1
ATOM 1041 O O . GLU A 1 131 ? 17.328 -0.175 -7.242 1 89.56 131 GLU A O 1
ATOM 1046 N N . THR A 1 132 ? 17.344 -1.294 -9.188 1 86.62 132 THR A N 1
ATOM 1047 C CA . THR A 1 132 ? 16.297 -2.191 -8.734 1 86.62 132 THR A CA 1
ATOM 1048 C C . THR A 1 132 ? 16.766 -3.031 -7.551 1 86.62 132 THR A C 1
ATOM 1050 O O . THR A 1 132 ? 16.062 -3.154 -6.547 1 86.62 132 THR A O 1
ATOM 1053 N N . LEU A 1 133 ? 17.906 -3.535 -7.656 1 85.06 133 LEU A N 1
ATOM 1054 C CA . LEU A 1 133 ? 18.469 -4.352 -6.586 1 85.06 133 LEU A CA 1
ATOM 1055 C C . LEU A 1 133 ? 18.656 -3.527 -5.316 1 85.06 133 LEU A C 1
ATOM 1057 O O . LEU A 1 133 ? 18.406 -4.016 -4.215 1 85.06 133 LEU A O 1
ATOM 1061 N N . CYS A 1 134 ? 19.078 -2.312 -5.543 1 89.38 134 CYS A N 1
ATOM 1062 C CA . CYS A 1 134 ? 19.25 -1.413 -4.406 1 89.38 134 CYS A CA 1
ATOM 1063 C C . CYS A 1 134 ? 17.922 -1.151 -3.713 1 89.38 134 CYS A C 1
ATOM 1065 O O . CYS A 1 134 ? 17.828 -1.2 -2.484 1 89.38 134 CYS A O 1
ATOM 1067 N N . PHE A 1 135 ? 16.969 -0.944 -4.523 1 89.81 135 PHE A N 1
ATOM 1068 C CA . PHE A 1 135 ? 15.641 -0.704 -3.982 1 89.81 135 PHE A CA 1
ATOM 1069 C C . PHE A 1 135 ? 15.156 -1.909 -3.188 1 89.81 135 PHE A C 1
ATOM 1071 O O . PHE A 1 135 ? 14.641 -1.76 -2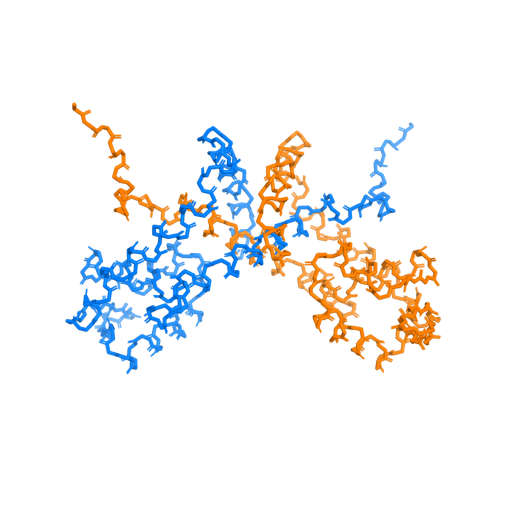.076 1 89.81 135 PHE A O 1
ATOM 1078 N N . LEU A 1 136 ? 15.344 -3.023 -3.699 1 87.31 136 LEU A N 1
ATOM 1079 C CA . LEU A 1 136 ? 14.891 -4.25 -3.055 1 87.31 136 LEU A CA 1
ATOM 1080 C C . LEU A 1 136 ? 15.672 -4.508 -1.767 1 87.31 136 LEU A C 1
ATOM 1082 O O . LEU A 1 136 ? 15.102 -4.973 -0.776 1 87.31 136 LEU A O 1
ATOM 1086 N N . GLU A 1 137 ? 16.891 -4.199 -1.813 1 88.75 137 GLU A N 1
ATOM 1087 C CA . GLU A 1 137 ? 17.719 -4.375 -0.626 1 88.75 137 GLU A CA 1
ATOM 1088 C C . GLU A 1 137 ? 17.281 -3.455 0.503 1 88.75 137 GLU A C 1
ATOM 1090 O O . GLU A 1 137 ? 17.156 -3.887 1.651 1 88.75 137 GLU A O 1
ATOM 1095 N N . LEU A 1 138 ? 17.078 -2.266 0.152 1 90.44 138 LEU A N 1
ATOM 1096 C CA . LEU A 1 138 ? 16.641 -1.298 1.153 1 90.44 138 LEU A CA 1
ATOM 1097 C C . LEU A 1 138 ? 15.258 -1.646 1.685 1 90.44 138 LEU A C 1
ATOM 1099 O O . LEU A 1 138 ? 15 -1.536 2.887 1 90.44 138 LEU A O 1
ATOM 1103 N N . SER A 1 139 ? 14.383 -2.059 0.778 1 89.88 139 SER A N 1
ATOM 1104 C CA . SER A 1 139 ? 13.055 -2.5 1.187 1 89.88 139 SER A CA 1
ATOM 1105 C C . SER A 1 139 ? 13.141 -3.697 2.129 1 89.88 139 SER A C 1
ATOM 1107 O O . SER A 1 139 ? 12.406 -3.768 3.117 1 89.88 139 SER A O 1
ATOM 1109 N N . GLY A 1 140 ? 14.023 -4.594 1.762 1 86.38 140 GLY A N 1
ATOM 1110 C CA . GLY A 1 140 ? 14.219 -5.766 2.6 1 86.38 140 GLY A CA 1
ATOM 1111 C C . GLY A 1 140 ? 14.719 -5.426 3.99 1 86.38 140 GLY A C 1
ATOM 1112 O O . GLY A 1 140 ? 14.266 -6.004 4.98 1 86.38 140 GLY A O 1
ATOM 1113 N N . LYS A 1 141 ? 15.625 -4.504 4.105 1 88.31 141 LYS A N 1
ATOM 1114 C CA . LYS A 1 141 ? 16.141 -4.047 5.395 1 88.31 141 LYS A CA 1
ATOM 1115 C C . LYS A 1 141 ? 15.016 -3.48 6.262 1 88.31 141 LYS A C 1
ATOM 1117 O O . LYS A 1 141 ? 14.945 -3.768 7.457 1 88.31 141 LYS A O 1
ATOM 1122 N N . LEU A 1 142 ? 14.18 -2.762 5.645 1 88.56 142 LEU A N 1
ATOM 1123 C CA . LEU A 1 142 ? 13.055 -2.164 6.359 1 88.56 142 LEU A CA 1
ATOM 1124 C C . LEU A 1 142 ? 12.062 -3.234 6.809 1 88.56 142 LEU A C 1
ATOM 1126 O O . LEU A 1 142 ? 11.641 -3.242 7.965 1 88.56 142 LEU A O 1
ATOM 1130 N N . LEU A 1 143 ? 11.75 -4.102 5.91 1 85 143 LEU A N 1
ATOM 1131 C CA . LEU A 1 143 ? 10.781 -5.148 6.211 1 85 143 LEU A CA 1
ATOM 1132 C C . LEU A 1 143 ? 11.289 -6.066 7.312 1 85 143 LEU A C 1
ATOM 1134 O O . LEU A 1 143 ? 10.523 -6.512 8.164 1 85 143 LEU A O 1
ATOM 1138 N N . ASP A 1 144 ? 12.523 -6.371 7.23 1 83.5 144 ASP A N 1
ATOM 1139 C CA . ASP A 1 144 ? 13.133 -7.234 8.242 1 83.5 144 ASP A CA 1
ATOM 1140 C C . ASP A 1 144 ? 13.031 -6.613 9.633 1 83.5 144 ASP A C 1
ATOM 1142 O O . ASP A 1 144 ? 12.812 -7.32 10.617 1 83.5 144 ASP A O 1
ATOM 1146 N N . LYS A 1 145 ? 13.195 -5.34 9.672 1 83.25 145 LYS A N 1
ATOM 1147 C CA . LYS A 1 145 ? 13.172 -4.66 10.961 1 83.25 145 LYS A CA 1
ATOM 1148 C C . LYS A 1 14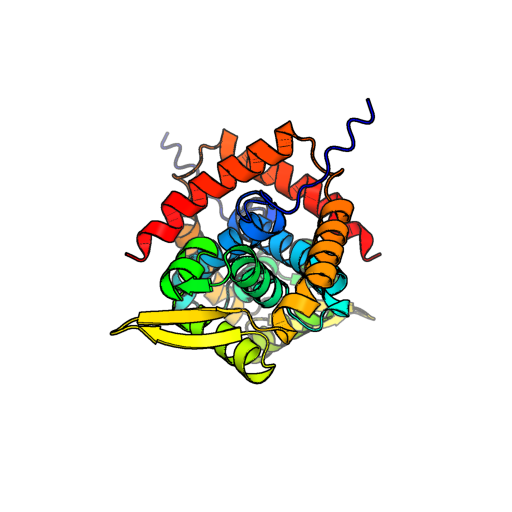5 ? 11.742 -4.336 11.398 1 83.25 145 LYS A C 1
ATOM 1150 O O . LYS A 1 145 ? 11.445 -4.297 12.586 1 83.25 145 LYS A O 1
ATOM 1155 N N . LEU A 1 146 ? 10.875 -4.051 10.406 1 79.88 146 LEU A N 1
ATOM 1156 C CA . LEU A 1 146 ? 9.5 -3.693 10.734 1 79.88 146 LEU A CA 1
ATOM 1157 C C . LEU A 1 146 ? 8.656 -4.941 10.977 1 79.88 146 LEU A C 1
ATOM 1159 O O . LEU A 1 146 ? 7.711 -4.91 11.766 1 79.88 146 LEU A O 1
ATOM 1163 N N . GLY A 1 147 ? 8.531 -5.879 9.984 1 64.69 147 GLY A N 1
ATOM 1164 C CA . GLY A 1 147 ? 7.777 -7.121 10.094 1 64.69 147 GLY A CA 1
ATOM 1165 C C . GLY A 1 147 ? 8.109 -7.91 11.344 1 64.69 147 GLY A C 1
ATOM 1166 O O . GLY A 1 147 ? 7.262 -8.617 11.883 1 64.69 147 GLY A O 1
ATOM 1167 N N . ASN A 1 148 ? 9.383 -8.156 11.68 1 54.5 148 ASN A N 1
ATOM 1168 C CA . ASN A 1 148 ? 9.75 -8.906 12.875 1 54.5 148 ASN A CA 1
ATOM 1169 C C . ASN A 1 148 ? 9.203 -8.25 14.141 1 54.5 148 ASN A C 1
ATOM 1171 O O . ASN A 1 148 ? 9.289 -8.82 15.227 1 54.5 148 ASN A O 1
ATOM 1175 N N . LYS A 1 149 ? 8.828 -7.094 14.141 1 46.5 149 LYS A N 1
ATOM 1176 C CA . LYS A 1 149 ? 8.328 -6.637 15.438 1 46.5 149 LYS A CA 1
ATOM 1177 C C . LYS A 1 149 ? 6.941 -7.215 15.727 1 46.5 149 LYS A C 1
ATOM 1179 O O . LYS A 1 149 ? 6.383 -6.988 16.797 1 46.5 149 LYS A O 1
ATOM 1184 N N . THR A 1 150 ? 6.137 -7.586 14.805 1 37.97 150 THR A N 1
ATOM 1185 C CA . THR A 1 150 ? 4.879 -8.172 15.266 1 37.97 150 THR A CA 1
ATOM 1186 C C . THR A 1 150 ? 5.129 -9.484 16 1 37.97 150 THR A C 1
ATOM 1188 O O . THR A 1 150 ? 4.184 -10.188 16.359 1 37.97 150 THR A O 1
ATOM 1191 N N . GLU A 1 151 ? 6.277 -10.125 16.016 1 30.91 151 GLU A N 1
ATOM 1192 C CA . GLU A 1 151 ? 6.254 -11.188 17.016 1 30.91 151 GLU A CA 1
ATOM 1193 C C . GLU A 1 151 ? 6.332 -10.617 18.438 1 30.91 151 GLU A C 1
ATOM 1195 O O . GLU A 1 151 ? 7.086 -9.68 18.688 1 30.91 151 GLU A O 1
ATOM 1200 N N . MET B 1 1 ? 22.656 -16.625 -29.922 1 23.27 1 MET B N 1
ATOM 1201 C CA . MET B 1 1 ? 22.438 -17.281 -28.641 1 23.27 1 MET B CA 1
ATOM 1202 C C . MET B 1 1 ? 21.609 -16.391 -27.719 1 23.27 1 MET B C 1
ATOM 1204 O O . MET B 1 1 ? 22.078 -15.312 -27.312 1 23.27 1 MET B O 1
ATOM 1208 N N . ASN B 1 2 ? 20.312 -15.984 -28.078 1 24.67 2 ASN B N 1
ATOM 1209 C CA . ASN B 1 2 ? 19.344 -14.906 -27.906 1 24.67 2 ASN B CA 1
ATOM 1210 C C . ASN B 1 2 ? 18.984 -14.703 -26.438 1 24.67 2 ASN B C 1
ATOM 1212 O O . ASN B 1 2 ? 18.406 -15.594 -25.812 1 24.67 2 ASN B O 1
ATOM 1216 N N . ASN B 1 3 ? 19.781 -14.188 -25.625 1 26.67 3 ASN B N 1
ATOM 1217 C CA . ASN B 1 3 ? 19.922 -13.992 -24.172 1 26.67 3 ASN B CA 1
ATOM 1218 C C . ASN B 1 3 ? 18.641 -13.43 -23.562 1 26.67 3 ASN B C 1
ATOM 1220 O O . ASN B 1 3 ? 18.484 -12.219 -23.422 1 26.67 3 ASN B O 1
ATOM 1224 N N . GLU B 1 4 ? 17.5 -13.672 -24.297 1 30.2 4 GLU B N 1
ATOM 1225 C CA . GLU B 1 4 ? 16.109 -13.391 -23.906 1 30.2 4 GLU B CA 1
ATOM 1226 C C . GLU B 1 4 ? 15.883 -13.695 -22.422 1 30.2 4 GLU B C 1
ATOM 1228 O O . GLU B 1 4 ? 15.844 -14.867 -22.031 1 30.2 4 GLU B O 1
ATOM 1233 N N . ARG B 1 5 ? 16.719 -13.195 -21.594 1 35.72 5 ARG B N 1
ATOM 1234 C CA . ARG B 1 5 ? 16.547 -13.375 -20.156 1 35.72 5 ARG B CA 1
ATOM 1235 C C . ARG B 1 5 ? 15.078 -13.625 -19.812 1 35.72 5 ARG B C 1
ATOM 1237 O O . ARG B 1 5 ? 14.242 -12.734 -19.953 1 35.72 5 ARG B O 1
ATOM 1244 N N . ASP B 1 6 ? 14.492 -14.602 -20.344 1 34.88 6 ASP B N 1
ATOM 1245 C CA . ASP B 1 6 ? 13.25 -15.281 -19.984 1 34.88 6 ASP B CA 1
ATOM 1246 C C . ASP B 1 6 ? 12.836 -14.945 -18.547 1 34.88 6 ASP B C 1
ATOM 1248 O O . ASP B 1 6 ? 13.586 -15.203 -17.609 1 34.88 6 ASP B O 1
ATOM 1252 N N . VAL B 1 7 ? 12.477 -13.82 -18.328 1 37.94 7 VAL B N 1
ATOM 1253 C CA . VAL B 1 7 ? 11.867 -13.508 -17.047 1 37.94 7 VAL B CA 1
ATOM 1254 C C . VAL B 1 7 ? 11.266 -14.781 -16.438 1 37.94 7 VAL B C 1
ATOM 1256 O O . VAL B 1 7 ? 10.211 -15.25 -16.875 1 37.94 7 VAL B O 1
ATOM 1259 N N . ASP B 1 8 ? 11.914 -15.906 -16.594 1 38.44 8 ASP B N 1
ATOM 1260 C CA . ASP B 1 8 ? 11.469 -17.109 -15.898 1 38.44 8 ASP B CA 1
ATOM 1261 C C . ASP B 1 8 ? 10.688 -16.766 -14.633 1 38.44 8 ASP B C 1
ATOM 1263 O O . ASP B 1 8 ? 11.219 -16.109 -13.734 1 38.44 8 ASP B O 1
ATOM 1267 N N . LEU B 1 9 ? 9.531 -16.344 -14.867 1 42.16 9 LEU B N 1
ATOM 1268 C CA . LEU B 1 9 ? 8.5 -16.25 -13.836 1 42.16 9 LEU B CA 1
ATOM 1269 C C . LEU B 1 9 ? 8.891 -17.062 -12.602 1 42.16 9 LEU B C 1
ATOM 1271 O O . LEU B 1 9 ? 8.125 -17.156 -11.641 1 42.16 9 LEU B O 1
ATOM 1275 N N . GLN B 1 10 ? 9.586 -18.203 -12.969 1 40.81 10 GLN B N 1
ATOM 1276 C CA . GLN B 1 10 ? 9.945 -19.156 -11.93 1 40.81 10 GLN B CA 1
ATOM 1277 C C . GLN B 1 10 ? 10.453 -18.453 -10.68 1 40.81 10 GLN B C 1
ATOM 1279 O O . GLN B 1 10 ? 10.102 -18.812 -9.562 1 40.81 10 GLN B O 1
ATOM 1284 N N . ASP B 1 11 ? 11.703 -17.781 -10.977 1 41.28 11 ASP B N 1
ATOM 1285 C CA . ASP B 1 11 ? 12.359 -17.234 -9.797 1 41.28 11 ASP B CA 1
ATOM 1286 C C . ASP B 1 11 ? 11.734 -15.891 -9.406 1 41.28 11 ASP B C 1
ATOM 1288 O O . ASP B 1 11 ? 12.383 -15.062 -8.758 1 41.28 11 ASP B O 1
ATOM 1292 N N . CYS B 1 12 ? 10.984 -15.461 -10.227 1 47.84 12 CYS B N 1
ATOM 1293 C CA . CYS B 1 12 ? 10.336 -14.25 -9.742 1 47.84 12 CYS B CA 1
ATOM 1294 C C . CYS B 1 12 ? 10.078 -14.328 -8.242 1 47.84 12 CYS B C 1
ATOM 1296 O O . CYS B 1 12 ? 9 -14.742 -7.82 1 47.84 12 CYS B O 1
ATOM 1298 N N . LYS B 1 13 ? 11.125 -14.797 -7.68 1 48.31 13 LYS B N 1
ATOM 1299 C CA . LYS B 1 13 ? 11 -14.664 -6.23 1 48.31 13 LYS B CA 1
ATOM 1300 C C . LYS B 1 13 ? 10.195 -13.422 -5.852 1 48.31 13 LYS B C 1
ATOM 1302 O O . LYS B 1 13 ? 10.586 -12.305 -6.184 1 48.31 13 LYS B O 1
ATOM 1307 N N . LEU B 1 14 ? 8.891 -13.586 -5.93 1 51.28 14 LEU B N 1
ATOM 1308 C CA . LEU B 1 14 ? 7.949 -12.578 -5.457 1 51.28 14 LEU B CA 1
ATOM 1309 C C . LEU B 1 14 ? 8.672 -11.484 -4.684 1 51.28 14 LEU B C 1
ATOM 1311 O O . LEU B 1 14 ? 8.32 -10.305 -4.789 1 51.28 14 LEU B O 1
ATOM 1315 N N . ASP B 1 15 ? 9.648 -12.031 -4.055 1 49.5 15 ASP B N 1
ATOM 1316 C CA . ASP B 1 15 ? 10.453 -11.109 -3.256 1 49.5 15 ASP B CA 1
ATOM 1317 C C . ASP B 1 15 ? 11.25 -10.164 -4.145 1 49.5 15 ASP B C 1
ATOM 1319 O O . ASP B 1 15 ? 11.711 -9.117 -3.688 1 49.5 15 ASP B O 1
ATOM 1323 N N . ASP B 1 16 ? 11.297 -10.586 -5.355 1 56.69 16 ASP B N 1
ATOM 1324 C CA . ASP B 1 16 ? 12.164 -9.766 -6.191 1 56.69 16 ASP B CA 1
ATOM 1325 C C . ASP B 1 16 ? 11.344 -8.836 -7.09 1 56.69 16 ASP B C 1
ATOM 1327 O O . ASP B 1 16 ? 11.898 -8.164 -7.961 1 56.69 16 ASP B O 1
ATOM 1331 N N . CYS B 1 17 ? 10.117 -8.914 -6.805 1 74.06 17 CYS B N 1
ATOM 1332 C CA . CYS B 1 17 ? 9.32 -8.016 -7.633 1 74.06 17 CYS B CA 1
ATOM 1333 C C . CYS B 1 17 ? 9.055 -6.703 -6.91 1 74.06 17 CYS B C 1
ATOM 1335 O O . CYS B 1 17 ? 8.688 -6.695 -5.734 1 74.06 17 CYS B O 1
ATOM 1337 N N . LEU B 1 18 ? 9.523 -5.684 -7.582 1 80.25 18 LEU B N 1
ATOM 1338 C CA . LEU B 1 18 ? 9.375 -4.32 -7.094 1 80.25 18 LEU B CA 1
ATOM 1339 C C . LEU B 1 18 ? 7.953 -4.082 -6.582 1 80.25 18 LEU B C 1
ATOM 1341 O O . LEU B 1 18 ? 7.762 -3.439 -5.547 1 80.25 18 LEU B O 1
ATOM 1345 N N . PHE B 1 19 ? 7.07 -4.719 -7.281 1 84.19 19 PHE B N 1
ATOM 1346 C CA . PHE B 1 19 ? 5.676 -4.527 -6.898 1 84.19 19 PHE B CA 1
ATOM 1347 C C . PHE B 1 19 ? 5.402 -5.145 -5.535 1 84.19 19 PHE B C 1
ATOM 1349 O O . PHE B 1 19 ? 4.895 -4.473 -4.633 1 84.19 19 PHE B O 1
ATOM 1356 N N . PHE B 1 20 ? 5.797 -6.324 -5.324 1 80.31 20 PHE B N 1
ATOM 1357 C CA . PHE B 1 20 ? 5.484 -7.031 -4.09 1 80.31 20 PHE B CA 1
ATOM 1358 C C . PHE B 1 20 ? 6.258 -6.441 -2.916 1 80.31 20 PHE B C 1
ATOM 1360 O O . PHE B 1 20 ? 5.703 -6.254 -1.831 1 80.31 20 PHE B O 1
ATOM 1367 N N . SER B 1 21 ? 7.492 -6.164 -3.133 1 83.62 21 SER B N 1
ATOM 1368 C CA . SER B 1 21 ? 8.312 -5.578 -2.074 1 83.62 21 SER B CA 1
ATOM 1369 C C . SER B 1 21 ? 7.75 -4.234 -1.623 1 83.62 21 SER B C 1
ATOM 1371 O O . SER B 1 21 ? 7.699 -3.947 -0.425 1 83.62 21 SER B O 1
ATOM 1373 N N . THR B 1 22 ? 7.305 -3.508 -2.566 1 89.5 22 THR B N 1
ATOM 1374 C CA . THR B 1 22 ? 6.758 -2.191 -2.258 1 89.5 22 THR B CA 1
ATOM 1375 C C . THR B 1 22 ? 5.441 -2.314 -1.499 1 89.5 22 THR B C 1
ATOM 1377 O O . THR B 1 22 ? 5.219 -1.61 -0.511 1 89.5 22 THR B O 1
ATOM 1380 N N . THR B 1 23 ? 4.633 -3.205 -1.956 1 87.31 23 THR B N 1
ATOM 1381 C CA . THR B 1 23 ? 3.326 -3.371 -1.328 1 87.31 23 THR B CA 1
ATOM 1382 C C . THR B 1 23 ? 3.473 -3.932 0.084 1 87.31 23 THR B C 1
ATOM 1384 O O . THR B 1 23 ? 2.756 -3.518 0.998 1 87.31 23 THR B O 1
ATOM 1387 N N . LYS B 1 24 ? 4.344 -4.844 0.233 1 84.62 24 LYS B N 1
ATOM 1388 C CA . LYS B 1 24 ? 4.629 -5.391 1.557 1 84.62 24 LYS B CA 1
ATOM 1389 C C . LYS B 1 24 ? 5.129 -4.301 2.504 1 84.62 24 LYS B C 1
ATOM 1391 O O . LYS B 1 24 ? 4.699 -4.227 3.654 1 84.62 24 LYS B O 1
ATOM 1396 N N . LEU B 1 25 ? 6.035 -3.561 2.014 1 88.44 25 LEU B N 1
ATOM 1397 C CA . LEU B 1 25 ? 6.594 -2.48 2.818 1 88.44 25 LEU B CA 1
ATOM 1398 C C . LEU B 1 25 ? 5.52 -1.455 3.172 1 88.44 25 LEU B C 1
ATOM 1400 O O . LEU B 1 25 ? 5.449 -0.993 4.312 1 88.44 25 LEU B O 1
ATOM 1404 N N . ALA B 1 26 ? 4.75 -1.147 2.184 1 89.31 26 ALA B N 1
ATOM 1405 C CA . ALA B 1 26 ? 3.67 -0.193 2.418 1 89.31 26 ALA B CA 1
ATOM 1406 C C . ALA B 1 26 ? 2.711 -0.701 3.49 1 89.31 26 ALA B C 1
ATOM 1408 O O . ALA B 1 26 ? 2.246 0.071 4.332 1 89.31 26 ALA B O 1
ATOM 1409 N N . ARG B 1 27 ? 2.455 -1.924 3.508 1 85 27 ARG B N 1
ATOM 1410 C CA . ARG B 1 27 ? 1.58 -2.512 4.516 1 85 27 ARG B CA 1
ATOM 1411 C C . ARG B 1 27 ? 2.219 -2.447 5.898 1 85 27 ARG B C 1
ATOM 1413 O O . ARG B 1 27 ? 1.553 -2.113 6.883 1 85 27 ARG B O 1
ATOM 1420 N N . ALA B 1 28 ? 3.426 -2.85 5.945 1 86.38 28 ALA B N 1
ATOM 1421 C CA . ALA B 1 28 ? 4.145 -2.811 7.219 1 86.38 28 ALA B CA 1
ATOM 1422 C C . ALA B 1 28 ? 4.18 -1.394 7.781 1 86.38 28 ALA B C 1
ATOM 1424 O O . ALA B 1 28 ? 3.887 -1.181 8.961 1 86.38 28 ALA B O 1
ATOM 1425 N N . LEU B 1 29 ? 4.508 -0.474 6.938 1 87.94 29 LEU B N 1
ATOM 1426 C CA . LEU B 1 29 ? 4.547 0.925 7.352 1 87.94 29 LEU B CA 1
ATOM 1427 C C . LEU B 1 29 ? 3.15 1.431 7.695 1 87.94 29 LEU B C 1
ATOM 1429 O O . LEU B 1 29 ? 2.988 2.24 8.609 1 87.94 29 LEU B O 1
ATOM 1433 N N . GLY B 1 30 ? 2.227 0.979 6.926 1 88.25 30 GLY B N 1
ATOM 1434 C CA . GLY B 1 30 ? 0.847 1.352 7.188 1 88.25 30 GLY B CA 1
ATOM 1435 C C . GLY B 1 30 ? 0.369 0.939 8.57 1 88.25 30 GLY B C 1
ATOM 1436 O O . GLY B 1 30 ? -0.322 1.703 9.242 1 88.25 30 GLY B O 1
ATOM 1437 N N . LYS B 1 31 ? 0.683 -0.193 8.945 1 86.81 31 LYS B N 1
ATOM 1438 C CA . LYS B 1 31 ? 0.33 -0.669 10.281 1 86.81 31 LYS B CA 1
ATOM 1439 C C . LYS B 1 31 ? 0.954 0.209 11.359 1 86.81 31 LYS B C 1
ATOM 1441 O O . LYS B 1 31 ? 0.29 0.571 12.336 1 86.81 31 LYS B O 1
ATOM 1446 N N . LEU B 1 32 ? 2.178 0.536 11.18 1 87 32 LEU B N 1
ATOM 1447 C CA . LEU B 1 32 ? 2.871 1.408 12.125 1 87 32 LEU B CA 1
ATOM 1448 C C . LEU B 1 32 ? 2.223 2.787 12.164 1 87 32 LEU B C 1
ATOM 1450 O O . LEU B 1 32 ? 2.055 3.367 13.242 1 87 32 LEU B O 1
ATOM 1454 N N . ALA B 1 33 ? 1.924 3.205 11.031 1 89.5 33 ALA B N 1
ATOM 1455 C CA . ALA B 1 33 ? 1.301 4.523 10.938 1 89.5 33 ALA B CA 1
ATOM 1456 C C . ALA B 1 33 ? -0.063 4.531 11.625 1 89.5 33 ALA B C 1
ATOM 1458 O O . ALA B 1 33 ? -0.394 5.469 12.352 1 89.5 33 ALA B O 1
ATOM 1459 N N . ASP B 1 34 ? -0.807 3.529 11.391 1 89.56 34 ASP B N 1
ATOM 1460 C CA . ASP B 1 34 ? -2.115 3.422 12.031 1 89.56 34 ASP B CA 1
ATOM 1461 C C . ASP B 1 34 ? -1.991 3.459 13.547 1 89.56 34 ASP B C 1
ATOM 1463 O O . ASP B 1 34 ? -2.775 4.129 14.227 1 89.56 34 ASP B O 1
ATOM 1467 N N . GLU B 1 35 ? -1.061 2.801 13.977 1 90.31 35 GLU B N 1
ATOM 1468 C CA . GLU B 1 35 ? -0.83 2.779 15.422 1 90.31 35 GLU B CA 1
ATOM 1469 C C . GLU B 1 35 ? -0.379 4.145 15.922 1 90.31 35 GLU B C 1
ATOM 1471 O O . GLU B 1 35 ? -0.869 4.629 16.953 1 90.31 35 GLU B O 1
ATOM 1476 N N . ALA B 1 36 ? 0.567 4.734 15.234 1 89 36 ALA B N 1
ATOM 1477 C CA . ALA B 1 36 ? 1.11 6.027 15.641 1 89 36 ALA B CA 1
ATOM 1478 C C . ALA B 1 36 ? 0.035 7.109 15.602 1 89 36 ALA B C 1
ATOM 1480 O O . ALA B 1 36 ? 0.027 8.016 16.438 1 89 36 ALA B O 1
ATOM 1481 N N . PHE B 1 37 ? -0.907 6.965 14.68 1 91.94 37 PHE B N 1
ATOM 1482 C CA . PHE B 1 37 ? -1.898 8.016 14.492 1 91.94 37 PHE B CA 1
ATOM 1483 C C . PHE B 1 37 ? -3.201 7.668 15.195 1 91.94 37 PHE B C 1
ATOM 1485 O O . PHE B 1 37 ? -4.184 8.406 15.102 1 91.94 37 PHE B O 1
ATOM 1492 N N . SER B 1 38 ? -3.197 6.625 15.883 1 91.81 38 SER B N 1
ATOM 1493 C CA . SER B 1 38 ? -4.41 6.16 16.547 1 91.81 38 SER B CA 1
ATOM 1494 C C . SER B 1 38 ? -4.934 7.199 17.531 1 91.81 38 SER B C 1
ATOM 1496 O O . SER B 1 38 ? -6.148 7.375 17.672 1 91.81 38 SER B O 1
ATOM 1498 N N . LYS B 1 39 ? -4.133 7.953 18.125 1 88.56 39 LYS B N 1
ATOM 1499 C CA . LYS B 1 39 ? -4.512 8.93 19.141 1 88.56 39 LYS B CA 1
ATOM 1500 C C . LYS B 1 39 ? -5.227 10.125 18.516 1 88.56 39 LYS B C 1
ATOM 1502 O O . LYS B 1 39 ? -5.973 10.836 19.188 1 88.56 39 LYS B O 1
ATOM 1507 N N . THR B 1 40 ? -4.945 10.391 17.25 1 90.06 40 THR B N 1
ATOM 1508 C CA . THR B 1 40 ? -5.574 11.523 16.594 1 90.06 40 THR B CA 1
ATOM 1509 C C . THR B 1 40 ? -7.004 11.188 16.172 1 90.06 40 THR B C 1
ATOM 1511 O O . THR B 1 40 ? -7.809 12.086 15.922 1 90.06 40 THR B O 1
ATOM 1514 N N . GLY B 1 41 ? -7.258 9.93 16.047 1 90.75 41 GLY B N 1
ATOM 1515 C CA . GLY B 1 41 ? -8.547 9.5 15.508 1 90.75 41 GLY B CA 1
ATOM 1516 C C . GLY B 1 41 ? -8.641 9.656 14 1 90.75 41 GLY B C 1
ATOM 1517 O O . GLY B 1 41 ? -9.719 9.5 13.422 1 90.75 41 GLY B O 1
ATOM 1518 N N . LEU B 1 42 ? -7.559 10.039 13.391 1 92.06 42 LEU B N 1
ATOM 1519 C CA . LEU B 1 42 ? -7.496 10.211 11.945 1 92.06 42 LEU B CA 1
ATOM 1520 C C . LEU B 1 42 ? -6.57 9.18 11.305 1 92.06 42 LEU B C 1
ATOM 1522 O O . LEU B 1 42 ? -5.594 8.75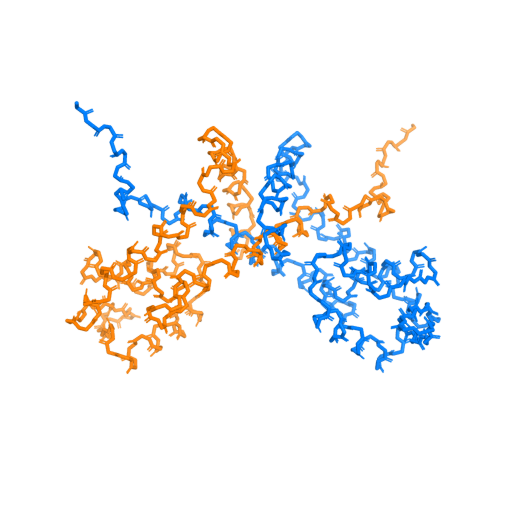 11.93 1 92.06 42 LEU B O 1
ATOM 1526 N N . SER B 1 43 ? -6.871 8.773 10.141 1 89.06 43 SER B N 1
ATOM 1527 C CA . SER B 1 43 ? -5.902 8.008 9.367 1 89.06 43 SER B CA 1
ATOM 1528 C C . SER B 1 43 ? -4.684 8.859 9.016 1 89.06 43 SER B C 1
ATOM 1530 O O . SER B 1 43 ? -4.754 10.086 9.016 1 89.06 43 SER B O 1
ATOM 1532 N N . PRO B 1 44 ? -3.65 8.203 8.656 1 87.19 44 PRO B N 1
ATOM 1533 C CA . PRO B 1 44 ? -2.447 8.953 8.289 1 87.19 44 PRO B CA 1
ATOM 1534 C C . PRO B 1 44 ? -2.684 9.914 7.121 1 87.19 44 PRO B C 1
ATOM 1536 O O . PRO B 1 44 ? -2.195 11.047 7.137 1 87.19 44 PRO B O 1
ATOM 1539 N N . SER B 1 45 ? -3.482 9.484 6.199 1 85.62 45 SER B N 1
ATOM 1540 C CA . SER B 1 45 ? -3.764 10.344 5.047 1 85.62 45 SER B CA 1
ATOM 1541 C C . SER B 1 45 ? -4.57 11.57 5.457 1 85.62 45 SER B C 1
ATOM 1543 O O . SER B 1 45 ? -4.293 12.68 4.996 1 85.62 45 SER B O 1
ATOM 1545 N N . HIS B 1 46 ? -5.57 11.336 6.293 1 90 46 HIS B N 1
ATOM 1546 C CA . HIS B 1 46 ? -6.359 12.453 6.801 1 90 46 HIS B CA 1
ATOM 1547 C C . HIS B 1 46 ? -5.5 13.406 7.629 1 90 46 HIS B C 1
ATOM 1549 O O . HIS B 1 46 ? -5.625 14.625 7.512 1 90 46 HIS B O 1
ATOM 1555 N N . ALA B 1 47 ? -4.688 12.844 8.414 1 89.06 47 ALA B N 1
ATOM 1556 C CA . ALA B 1 47 ? -3.824 13.625 9.297 1 89.06 47 ALA B CA 1
ATOM 1557 C C . ALA B 1 47 ? -2.859 14.492 8.484 1 89.06 47 ALA B C 1
ATOM 1559 O O . ALA B 1 47 ? -2.676 15.672 8.781 1 89.06 47 ALA B O 1
ATOM 1560 N N . VAL B 1 48 ? -2.346 13.922 7.512 1 83.38 48 VAL B N 1
ATOM 1561 C CA . VAL B 1 48 ? -1.38 14.633 6.68 1 83.38 48 VAL B CA 1
ATOM 1562 C C . VAL B 1 48 ? -2.084 15.758 5.922 1 83.38 48 VAL B C 1
ATOM 1564 O O . VAL B 1 48 ? -1.547 16.859 5.797 1 83.38 48 VAL B O 1
ATOM 1567 N N . LEU B 1 49 ? -3.168 15.414 5.434 1 87.69 49 LEU B N 1
ATOM 1568 C CA . LEU B 1 49 ? -3.953 16.438 4.746 1 87.69 49 LEU B CA 1
ATOM 1569 C C . LEU B 1 49 ? -4.254 17.609 5.676 1 87.69 49 LEU B C 1
ATOM 1571 O O . LEU B 1 49 ? -4.023 18.766 5.316 1 87.69 49 LEU B O 1
ATOM 1575 N N . LEU B 1 50 ? -4.746 17.328 6.805 1 91.5 50 LEU B N 1
ATOM 1576 C CA . LEU B 1 50 ? -5.082 18.344 7.789 1 91.5 50 LEU B CA 1
ATOM 1577 C C . LEU B 1 50 ? -3.844 19.141 8.188 1 91.5 50 LEU B C 1
ATOM 1579 O O . LEU B 1 50 ? -3.904 20.375 8.32 1 91.5 50 LEU B O 1
ATOM 1583 N N . TYR B 1 51 ? -2.811 18.469 8.344 1 88.5 51 TYR B N 1
ATOM 1584 C CA . TYR B 1 51 ? -1.543 19.094 8.688 1 88.5 51 TYR B CA 1
ATOM 1585 C C . TYR B 1 51 ? -1.162 20.156 7.652 1 88.5 51 TYR B C 1
ATOM 1587 O O . TYR B 1 51 ? -0.762 21.266 8.008 1 88.5 51 TYR B O 1
ATOM 1595 N N . ASN B 1 52 ? -1.272 19.812 6.465 1 84.75 52 ASN B N 1
ATOM 1596 C CA . ASN B 1 52 ? -0.9 20.719 5.391 1 84.75 52 ASN B CA 1
ATOM 1597 C C . ASN B 1 52 ? -1.849 21.906 5.316 1 84.75 52 ASN B C 1
ATOM 1599 O O . ASN B 1 52 ? -1.42 23.047 5.055 1 84.75 52 ASN B O 1
ATOM 1603 N N . VAL B 1 53 ? -3.039 21.672 5.477 1 89.38 53 VAL B N 1
ATOM 1604 C CA . VAL B 1 53 ? -4.016 22.75 5.5 1 89.38 53 VAL B CA 1
ATOM 1605 C C . VAL B 1 53 ? -3.688 23.719 6.633 1 89.38 53 VAL B C 1
ATOM 1607 O O . VAL B 1 53 ? -3.688 24.938 6.441 1 89.38 53 VAL B O 1
ATOM 1610 N N . ASN B 1 54 ? -3.404 23.156 7.789 1 88.5 54 ASN B N 1
ATOM 1611 C CA . ASN B 1 54 ? -3.088 23.969 8.969 1 88.5 54 ASN B CA 1
ATOM 1612 C C . ASN B 1 54 ? -1.801 24.766 8.773 1 88.5 54 ASN B C 1
ATOM 1614 O O . ASN B 1 54 ? -1.715 25.922 9.18 1 88.5 54 ASN B O 1
ATOM 1618 N N . LEU B 1 55 ? -0.875 24.188 8.219 1 83.19 55 LEU B N 1
ATOM 1619 C CA . LEU B 1 55 ? 0.429 24.812 8.008 1 83.19 55 LEU B CA 1
ATOM 1620 C C . LEU B 1 55 ? 0.323 26 7.066 1 83.19 55 LEU B C 1
ATOM 1622 O O . LEU B 1 55 ? 0.948 27.031 7.297 1 83.19 55 LEU B O 1
ATOM 1626 N N . LYS B 1 56 ? -0.448 25.828 6.094 1 84.38 56 LYS B N 1
ATOM 1627 C CA . LYS B 1 56 ? -0.562 26.859 5.078 1 84.38 56 LYS B CA 1
ATOM 1628 C C . LYS B 1 56 ? -1.676 27.844 5.418 1 84.38 56 LYS B C 1
ATOM 1630 O O . LYS B 1 56 ? -1.776 28.906 4.812 1 84.38 56 LYS B O 1
ATOM 1635 N N . GLY B 1 57 ? -2.428 27.516 6.41 1 83.94 57 GLY B N 1
ATOM 1636 C CA . GLY B 1 57 ? -3.576 28.328 6.762 1 83.94 57 GLY B CA 1
ATOM 1637 C C . GLY B 1 57 ? -4.742 28.172 5.809 1 83.94 57 GLY B C 1
ATOM 1638 O O . GLY B 1 57 ? -5.801 28.766 6 1 83.94 57 GLY B O 1
ATOM 1639 N N . GLY B 1 58 ? -4.527 27.5 4.797 1 86.06 58 GLY B N 1
ATOM 1640 C CA . GLY B 1 58 ? -5.492 27.219 3.746 1 86.06 58 GLY B CA 1
ATOM 1641 C C . GLY B 1 58 ? -4.848 26.766 2.449 1 86.06 58 GLY B C 1
ATOM 1642 O O . GLY B 1 58 ? -3.715 27.141 2.146 1 86.06 58 GLY B O 1
ATOM 1643 N N . ILE B 1 59 ? -5.496 25.953 1.779 1 90.31 59 ILE B N 1
ATOM 1644 C CA . ILE B 1 59 ? -4.918 25.391 0.561 1 90.31 59 ILE B CA 1
ATOM 1645 C C . ILE B 1 59 ? -6.031 25.016 -0.412 1 90.31 59 ILE B C 1
ATOM 1647 O O . ILE B 1 59 ? -7.129 24.641 0.008 1 90.31 59 ILE B O 1
ATOM 1651 N N . GLN B 1 60 ? -5.676 25.172 -1.651 1 92.62 60 GLN B N 1
ATOM 1652 C CA . GLN B 1 60 ? -6.629 24.719 -2.658 1 92.62 60 GLN B CA 1
ATOM 1653 C C . GLN B 1 60 ? -6.715 23.203 -2.686 1 92.62 60 GLN B C 1
ATOM 1655 O O . GLN B 1 60 ? -5.695 22.516 -2.59 1 92.62 60 GLN B O 1
ATOM 1660 N N . GLN B 1 61 ? -7.938 22.75 -2.795 1 91.31 61 GLN B N 1
ATOM 1661 C CA . GLN B 1 61 ? -8.156 21.297 -2.834 1 91.31 61 GLN B CA 1
ATOM 1662 C C . GLN B 1 61 ? -7.289 20.641 -3.902 1 91.31 61 GLN B C 1
ATOM 1664 O O . GLN B 1 61 ? -6.727 19.562 -3.676 1 91.31 61 GLN B O 1
ATOM 1669 N N . LYS B 1 62 ? -7.145 21.281 -5.031 1 88.56 62 LYS B N 1
ATOM 1670 C CA . LYS B 1 62 ? -6.336 20.75 -6.129 1 88.56 62 LYS B CA 1
ATOM 1671 C C . LYS B 1 62 ? -4.875 20.609 -5.719 1 88.56 62 LYS B C 1
ATOM 1673 O O . LYS B 1 62 ? -4.219 19.625 -6.059 1 88.56 62 LYS B O 1
ATOM 1678 N N . GLU B 1 63 ? -4.387 21.547 -5.027 1 84.88 63 GLU B N 1
ATOM 1679 C CA . GLU B 1 63 ? -2.998 21.547 -4.578 1 84.88 63 GLU B CA 1
ATOM 1680 C C . GLU B 1 63 ? -2.738 20.406 -3.59 1 84.88 63 GLU B C 1
ATOM 1682 O O . GLU B 1 63 ? -1.656 19.828 -3.582 1 84.88 63 GLU B O 1
ATOM 1687 N N . VAL B 1 64 ? -3.73 20.125 -2.795 1 83.06 64 VAL B N 1
ATOM 1688 C CA . VAL B 1 64 ? -3.615 19.047 -1.822 1 83.06 64 VAL B CA 1
ATOM 1689 C C . VAL B 1 64 ? -3.455 17.719 -2.551 1 83.06 64 VAL B C 1
ATOM 1691 O O . VAL B 1 64 ? -2.633 16.891 -2.162 1 83.06 64 VAL B O 1
ATOM 1694 N N . GLY B 1 65 ? -4.25 17.562 -3.516 1 81.38 65 GLY B N 1
ATOM 1695 C CA . GLY B 1 65 ? -4.16 16.359 -4.32 1 81.38 65 GLY B CA 1
ATOM 1696 C C . GLY B 1 65 ? -2.799 16.156 -4.961 1 81.38 65 GLY B C 1
ATOM 1697 O O . GLY B 1 65 ? -2.26 15.047 -4.961 1 81.38 65 GLY B O 1
ATOM 1698 N N . GLU B 1 66 ? -2.219 17.234 -5.473 1 75.69 66 GLU B N 1
ATOM 1699 C CA . GLU B 1 66 ? -0.902 17.203 -6.098 1 75.69 66 GLU B CA 1
ATOM 1700 C C . GLU B 1 66 ? 0.186 16.875 -5.078 1 75.69 66 GLU B C 1
ATOM 1702 O O . GLU B 1 66 ? 1.091 16.078 -5.359 1 75.69 66 GLU B O 1
ATOM 1707 N N . MET B 1 67 ? 0.035 17.453 -3.912 1 72.56 67 MET B N 1
ATOM 1708 C CA . MET B 1 67 ? 1.019 17.25 -2.854 1 72.56 67 MET B CA 1
ATOM 1709 C C . MET B 1 67 ? 1.003 15.805 -2.359 1 72.56 67 MET B C 1
ATOM 1711 O O . MET B 1 67 ? 2.055 15.227 -2.088 1 72.56 67 MET B O 1
ATOM 1715 N N . LEU B 1 68 ? -0.187 15.211 -2.258 1 73.44 68 LEU B N 1
ATOM 1716 C CA . LEU B 1 68 ? -0.338 13.867 -1.7 1 73.44 68 LEU B CA 1
ATOM 1717 C C . LEU B 1 68 ? -0.399 12.82 -2.809 1 73.44 68 LEU B C 1
ATOM 1719 O O . LEU B 1 68 ? -0.404 11.617 -2.535 1 73.44 68 LEU B O 1
ATOM 1723 N N . ASN B 1 69 ? -0.376 13.344 -4.027 1 72.69 69 ASN B N 1
ATOM 1724 C CA . ASN B 1 69 ? -0.486 12.461 -5.184 1 72.69 69 ASN B CA 1
ATOM 1725 C C . ASN B 1 69 ? -1.715 11.562 -5.09 1 72.69 69 ASN B C 1
ATOM 1727 O O . ASN B 1 69 ? -1.612 10.344 -5.258 1 72.69 69 ASN B O 1
ATOM 1731 N N . LEU B 1 70 ? -2.738 12.148 -4.781 1 77.19 70 LEU B N 1
ATOM 1732 C CA . LEU B 1 70 ? -4.023 11.453 -4.699 1 77.19 70 LEU B CA 1
ATOM 1733 C C . LEU B 1 70 ? -4.988 11.977 -5.758 1 77.19 70 LEU B C 1
ATOM 1735 O O . LEU B 1 70 ? -4.883 13.125 -6.188 1 77.19 70 LEU B O 1
ATOM 1739 N N . THR B 1 71 ? -5.863 11.141 -6.168 1 79 71 THR B N 1
ATOM 1740 C CA . THR B 1 71 ? -6.867 11.531 -7.152 1 79 71 THR B CA 1
ATOM 1741 C C . THR B 1 71 ? -7.891 12.484 -6.535 1 79 71 THR B C 1
ATOM 1743 O O . THR B 1 71 ? -8.141 12.438 -5.328 1 79 71 THR B O 1
ATOM 1746 N N . PRO B 1 72 ? -8.422 13.32 -7.375 1 84.81 72 PRO B N 1
ATOM 1747 C CA . PRO B 1 72 ? -9.414 14.281 -6.879 1 84.81 72 PRO B CA 1
ATOM 1748 C C . PRO B 1 72 ? -10.562 13.609 -6.129 1 84.81 72 PRO B C 1
ATOM 1750 O O . PRO B 1 72 ? -11.023 14.125 -5.109 1 84.81 72 PRO B O 1
ATOM 1753 N N . SER B 1 73 ? -10.922 12.508 -6.613 1 88.19 73 SER B N 1
ATOM 1754 C CA . SER B 1 73 ? -12.008 11.789 -5.961 1 88.19 73 SER B CA 1
ATOM 1755 C C . SER B 1 73 ? -11.625 11.375 -4.543 1 88.19 73 SER B C 1
ATOM 1757 O O . SER B 1 73 ? -12.43 11.484 -3.621 1 88.19 73 SER B O 1
ATOM 1759 N N . THR B 1 74 ? -10.43 10.922 -4.391 1 82.31 74 THR B N 1
ATOM 1760 C CA . THR B 1 74 ? -9.93 10.492 -3.086 1 82.31 74 THR B CA 1
ATOM 1761 C C . THR B 1 74 ? -9.797 11.688 -2.145 1 82.31 74 THR B C 1
ATOM 1763 O O . THR B 1 74 ? -10.164 11.602 -0.971 1 82.31 74 THR B O 1
ATOM 1766 N N . ILE B 1 75 ? -9.344 12.711 -2.662 1 87.69 75 ILE B N 1
ATOM 1767 C CA . ILE B 1 75 ? -9.156 13.922 -1.87 1 87.69 75 ILE B CA 1
ATOM 1768 C C . ILE B 1 75 ? -10.508 14.43 -1.374 1 87.69 75 ILE B C 1
ATOM 1770 O O . ILE B 1 75 ? -10.641 14.812 -0.21 1 87.69 75 ILE B O 1
ATOM 1774 N N . THR B 1 76 ? -11.43 14.438 -2.303 1 91.31 76 THR B N 1
ATOM 1775 C CA . THR B 1 76 ? -12.766 14.891 -1.936 1 91.31 76 THR B CA 1
ATOM 1776 C C . THR B 1 76 ? -13.32 14.062 -0.779 1 91.31 76 THR B C 1
ATOM 1778 O O . THR B 1 76 ? -13.867 14.609 0.18 1 91.31 76 THR B O 1
ATOM 1781 N N . ARG B 1 77 ? -13.094 12.828 -0.885 1 91.38 77 ARG B N 1
ATOM 1782 C CA . ARG B 1 77 ? -13.57 11.938 0.167 1 91.38 77 ARG B CA 1
ATOM 1783 C C . ARG B 1 77 ? -12.875 12.234 1.491 1 91.38 77 ARG B C 1
ATOM 1785 O O . ARG B 1 77 ? -13.516 12.258 2.543 1 91.38 77 ARG B O 1
ATOM 1792 N N . LEU B 1 78 ? -11.633 12.414 1.467 1 89.69 78 LEU B N 1
ATOM 1793 C CA . LEU B 1 78 ? -10.867 12.711 2.67 1 89.69 78 LEU B CA 1
ATOM 1794 C C . LEU B 1 78 ? -11.312 14.031 3.283 1 89.69 78 LEU B C 1
ATOM 1796 O O . LEU B 1 78 ? -11.469 14.133 4.5 1 89.69 78 LEU B O 1
ATOM 1800 N N . ILE B 1 79 ? -11.523 14.953 2.438 1 92.88 79 ILE B N 1
ATOM 1801 C CA . ILE B 1 79 ? -11.906 16.281 2.885 1 92.88 79 ILE B CA 1
ATOM 1802 C C . ILE B 1 79 ? -13.297 16.234 3.512 1 92.88 79 ILE B C 1
ATOM 1804 O O . ILE B 1 79 ? -13.555 16.906 4.516 1 92.88 79 ILE B O 1
ATOM 1808 N N . ASP B 1 80 ? -14.195 15.516 2.879 1 94.19 80 ASP B N 1
ATOM 1809 C CA . ASP B 1 80 ? -15.547 15.391 3.404 1 94.19 80 ASP B CA 1
ATOM 1810 C C . ASP B 1 80 ? -15.539 14.914 4.855 1 94.19 80 ASP B C 1
ATOM 1812 O O . ASP B 1 80 ? -16.266 15.445 5.695 1 94.19 80 ASP B O 1
ATOM 1816 N N . LYS B 1 81 ? -14.711 14.016 5.113 1 93.62 81 LYS B N 1
ATOM 1817 C CA . LYS B 1 81 ? -14.602 13.492 6.473 1 93.62 81 LYS B CA 1
ATOM 1818 C C . LYS B 1 81 ? -14.055 14.539 7.43 1 93.62 81 LYS B C 1
ATOM 1820 O O . LYS B 1 81 ? -14.547 14.688 8.547 1 93.62 81 LYS B O 1
ATOM 1825 N N . LEU B 1 82 ? -13.117 15.273 7.027 1 94.81 82 LEU B N 1
ATOM 1826 C CA . LEU B 1 82 ? -12.508 16.312 7.855 1 94.81 82 LEU B CA 1
ATOM 1827 C C . LEU B 1 82 ? -13.477 17.469 8.094 1 94.81 82 LEU B C 1
ATOM 1829 O O . LEU B 1 82 ? -13.5 18.047 9.18 1 94.81 82 LEU B O 1
ATOM 1833 N N . GLU B 1 83 ? -14.203 17.75 7.051 1 94.69 83 GLU B N 1
ATOM 1834 C CA . GLU B 1 83 ? -15.203 18.812 7.176 1 94.69 83 GLU B CA 1
ATOM 1835 C C . GLU B 1 83 ? -16.312 18.422 8.148 1 94.69 83 GLU B C 1
ATOM 1837 O O . GLU B 1 83 ? -16.766 19.234 8.945 1 94.69 83 GLU B O 1
ATOM 1842 N N . ARG B 1 84 ? -16.719 17.188 8.062 1 94.19 84 ARG B N 1
ATOM 1843 C CA . ARG B 1 84 ? -17.734 16.672 8.969 1 94.19 84 ARG B CA 1
ATOM 1844 C C . ARG B 1 84 ? -17.281 16.75 10.422 1 94.19 84 ARG B C 1
ATOM 1846 O O . ARG B 1 84 ? -18.078 17.031 11.312 1 94.19 84 ARG B O 1
ATOM 1853 N N . LYS B 1 85 ? -16.031 16.641 10.641 1 94.06 85 LYS B N 1
ATOM 1854 C CA . LYS B 1 85 ? -15.453 16.703 11.977 1 94.06 85 LYS B CA 1
ATOM 1855 C C . LYS B 1 85 ? -15.109 18.141 12.359 1 94.06 85 LYS B C 1
ATOM 1857 O O . LYS B 1 85 ? -14.57 18.391 13.438 1 94.06 85 LYS B O 1
ATOM 1862 N N . LYS B 1 86 ? -15.336 19.031 11.367 1 95.31 86 LYS B N 1
ATOM 1863 C CA . LYS B 1 86 ? -15.117 20.469 11.539 1 95.31 86 LYS B CA 1
ATOM 1864 C C . LYS B 1 86 ? -13.625 20.781 11.641 1 95.31 86 LYS B C 1
ATOM 1866 O O . LYS B 1 86 ? -13.242 21.766 12.289 1 95.31 86 LYS B O 1
ATOM 1871 N N . TYR B 1 87 ? -12.828 19.938 11.133 1 96 87 TYR B N 1
ATOM 1872 C CA . TYR B 1 87 ? -11.383 20.156 11.164 1 96 87 TYR B CA 1
ATOM 1873 C C . TYR B 1 87 ? -10.945 21.078 10.039 1 96 87 TYR B C 1
ATOM 1875 O O . TYR B 1 87 ? -9.875 21.688 10.102 1 96 87 TYR B O 1
ATOM 1883 N N . VAL B 1 88 ? -11.789 21.109 8.961 1 95.88 88 VAL B N 1
ATOM 1884 C CA . VAL B 1 88 ? -11.555 22.016 7.84 1 95.88 88 VAL B CA 1
ATOM 1885 C C . VAL B 1 88 ? -12.875 22.625 7.375 1 95.88 88 VAL B C 1
ATOM 1887 O O . VAL B 1 88 ? -13.945 22.078 7.66 1 95.88 88 VAL B O 1
ATOM 1890 N N . GLU B 1 89 ? -12.781 23.734 6.797 1 95.69 89 GLU B N 1
ATOM 1891 C CA . GLU B 1 89 ? -13.93 24.406 6.188 1 95.69 89 GLU B CA 1
ATOM 1892 C C . GLU B 1 89 ? -13.711 24.625 4.691 1 95.69 89 GLU B C 1
ATOM 1894 O O . GLU B 1 89 ? -12.641 25.062 4.277 1 95.69 89 GLU B O 1
ATOM 1899 N N . LYS B 1 90 ? -14.719 24.266 3.977 1 94.12 90 LYS B N 1
ATOM 1900 C CA . LYS B 1 90 ? -14.664 24.469 2.531 1 94.12 90 LYS B CA 1
ATOM 1901 C C . LYS B 1 90 ? -15.188 25.844 2.146 1 94.12 90 LYS B C 1
ATOM 1903 O O . LYS B 1 90 ? -16.219 26.281 2.643 1 94.12 90 LYS B O 1
ATOM 1908 N N . GLN B 1 91 ? -14.414 26.469 1.324 1 92.88 91 GLN B N 1
ATOM 1909 C CA . GLN B 1 91 ? -14.828 27.75 0.771 1 92.88 91 GLN B CA 1
ATOM 1910 C C . GLN B 1 91 ? -14.742 27.75 -0.753 1 92.88 91 GLN B C 1
ATOM 1912 O O . GLN B 1 91 ? -13.656 27.609 -1.32 1 92.88 91 GLN B O 1
ATOM 1917 N N . PRO B 1 92 ? -15.891 27.875 -1.34 1 90.38 92 PRO B N 1
ATOM 1918 C CA . PRO B 1 92 ? -15.859 27.922 -2.803 1 90.38 92 PRO B CA 1
ATOM 1919 C C . PRO B 1 92 ? -15.148 29.172 -3.338 1 90.38 92 PRO B C 1
ATOM 1921 O O . PRO B 1 92 ? -15.352 30.266 -2.826 1 90.38 92 PRO B O 1
ATOM 1924 N N . GLU B 1 93 ? -14.211 28.953 -4.191 1 88.88 93 GLU B N 1
ATOM 1925 C CA . GLU B 1 93 ? -13.516 30.016 -4.914 1 88.88 93 GLU B CA 1
ATOM 1926 C C . GLU B 1 93 ? -13.609 29.797 -6.422 1 88.88 93 GLU B C 1
ATOM 1928 O O . GLU B 1 93 ? -12.672 29.281 -7.039 1 88.88 93 GLU B O 1
ATOM 1933 N N . GLY B 1 94 ? -14.703 30.281 -6.93 1 83.38 94 GLY B N 1
ATOM 1934 C CA . GLY B 1 94 ? -14.953 30 -8.336 1 83.38 94 GLY B CA 1
ATOM 1935 C C . GLY B 1 94 ? -15.242 28.547 -8.609 1 83.38 94 GLY B C 1
ATOM 1936 O O . GLY B 1 94 ? -16.172 27.969 -8.023 1 83.38 94 GLY B O 1
ATOM 1937 N N . LYS B 1 95 ? -14.414 28 -9.414 1 84.38 95 LYS B N 1
ATOM 1938 C CA . LYS B 1 95 ? -14.57 26.594 -9.766 1 84.38 95 LYS B CA 1
ATOM 1939 C C . LYS B 1 95 ? -13.766 25.688 -8.82 1 84.38 95 LYS B C 1
ATOM 1941 O O . LYS B 1 95 ? -13.883 24.469 -8.875 1 84.38 95 LYS B O 1
ATOM 1946 N N . ASN B 1 96 ? -13.062 26.422 -8.031 1 87.75 96 ASN B N 1
ATOM 1947 C CA . ASN B 1 96 ? -12.211 25.656 -7.125 1 87.75 96 ASN B CA 1
ATOM 1948 C C . ASN B 1 96 ? -12.734 25.703 -5.691 1 87.75 96 ASN B C 1
ATOM 1950 O O . ASN B 1 96 ? -13.672 26.453 -5.398 1 87.75 96 ASN B O 1
ATOM 1954 N N . ILE B 1 97 ? -12.25 24.75 -4.973 1 92.31 97 ILE B N 1
ATOM 1955 C CA . ILE B 1 97 ? -12.594 24.719 -3.555 1 92.31 97 ILE B CA 1
ATOM 1956 C C . ILE B 1 97 ? -11.359 25.047 -2.715 1 92.31 97 ILE B C 1
ATOM 1958 O O . ILE B 1 97 ? -10.297 24.453 -2.922 1 92.31 97 ILE B O 1
ATOM 1962 N N . TYR B 1 98 ? -11.555 26 -1.85 1 93.94 98 TYR B N 1
ATOM 1963 C CA . TYR B 1 98 ? -10.508 26.391 -0.91 1 93.94 98 TYR B CA 1
ATOM 1964 C C . TYR B 1 98 ? -10.781 25.812 0.477 1 93.94 98 TYR B C 1
ATOM 1966 O O . TYR B 1 98 ? -11.891 25.953 1.006 1 93.94 98 TYR B O 1
ATOM 1974 N N . LEU B 1 99 ? -9.719 25.141 1.011 1 95.12 99 LEU B N 1
ATOM 1975 C CA . LEU B 1 99 ? -9.812 24.562 2.348 1 95.12 99 LEU B CA 1
ATOM 1976 C C . LEU B 1 99 ? -9.188 25.484 3.385 1 95.12 99 LEU B C 1
ATOM 1978 O O . LEU B 1 99 ? -8.008 25.828 3.295 1 95.12 99 LEU B O 1
ATOM 1982 N N . ARG B 1 100 ? -9.984 25.859 4.34 1 94.19 100 ARG B N 1
ATOM 1983 C CA . ARG B 1 100 ? -9.508 26.75 5.398 1 94.19 100 ARG B CA 1
ATOM 1984 C C . ARG B 1 100 ? -9.367 26 6.715 1 94.19 100 ARG B C 1
ATOM 1986 O O . ARG B 1 100 ? -10.164 25.109 7.02 1 94.19 100 ARG B O 1
ATOM 1993 N N . THR B 1 101 ? -8.406 26.484 7.426 1 92.69 101 THR B N 1
ATOM 1994 C CA . THR B 1 101 ? -8.203 25.906 8.75 1 92.69 101 THR B CA 1
ATOM 1995 C C . THR B 1 101 ? -9.305 26.359 9.711 1 92.69 101 THR B C 1
ATOM 1997 O O . THR B 1 101 ? -9.914 27.406 9.516 1 92.69 101 THR B O 1
ATOM 2000 N N . THR B 1 102 ? -9.602 25.484 10.656 1 95.38 102 THR B N 1
ATOM 2001 C CA . THR B 1 102 ? -10.516 25.797 11.75 1 95.38 102 THR B CA 1
ATOM 2002 C C . THR B 1 102 ? -9.812 25.672 13.094 1 95.38 102 THR B C 1
ATOM 2004 O O . THR B 1 102 ? -8.719 25.125 13.18 1 95.38 102 THR B O 1
ATOM 2007 N N . ALA B 1 103 ? -10.398 26.312 14.125 1 94.69 103 ALA B N 1
ATOM 2008 C CA . ALA B 1 103 ? -9.844 26.203 15.469 1 94.69 103 ALA B CA 1
ATOM 2009 C C . ALA B 1 103 ? -9.727 24.734 15.898 1 94.69 103 ALA B C 1
ATOM 2011 O O . ALA B 1 103 ? -8.727 24.328 16.5 1 94.69 103 ALA B O 1
ATOM 2012 N N . GLU B 1 104 ? -10.711 23.969 15.469 1 94.69 104 GLU B N 1
ATOM 2013 C CA . GLU B 1 104 ? -10.727 22.547 15.797 1 94.69 104 GLU B CA 1
ATOM 2014 C C . GLU B 1 104 ? -9.625 21.797 15.055 1 94.69 104 GLU B C 1
ATOM 2016 O O . GLU B 1 104 ? -8.984 20.906 15.609 1 94.69 104 GLU B O 1
ATOM 2021 N N . GLY B 1 105 ? -9.469 22.188 13.836 1 94.12 105 GLY B N 1
ATOM 2022 C CA . GLY B 1 105 ? -8.406 21.578 13.047 1 94.12 105 GLY B CA 1
ATOM 2023 C C . GLY B 1 105 ? -7.023 21.906 13.562 1 94.12 105 GLY B C 1
ATOM 2024 O O . GLY B 1 105 ? -6.156 21.031 13.633 1 94.12 105 GLY B O 1
ATOM 2025 N N . LEU B 1 106 ? -6.879 23.109 13.984 1 93.31 106 LEU B N 1
ATOM 2026 C CA . LEU B 1 106 ? -5.594 23.562 14.5 1 93.31 106 LEU B CA 1
ATOM 2027 C C . LEU B 1 106 ? -5.262 22.891 15.82 1 93.31 106 LEU B C 1
ATOM 2029 O O . LEU B 1 106 ? -4.094 22.625 16.109 1 93.31 106 LEU B O 1
ATOM 2033 N N . ALA B 1 107 ? -6.281 22.609 16.516 1 93.25 107 ALA B N 1
ATOM 2034 C CA . ALA B 1 107 ? -6.094 21.953 17.812 1 93.25 107 ALA B CA 1
ATOM 2035 C C . ALA B 1 107 ? -5.512 20.562 17.625 1 93.25 107 ALA B C 1
ATOM 2037 O O . ALA B 1 107 ? -4.906 20 18.547 1 93.25 107 ALA B O 1
ATOM 2038 N N . GLN B 1 108 ? -5.652 19.969 16.406 1 92.88 108 GLN B N 1
ATOM 2039 C CA . GLN B 1 108 ? -5.16 18.625 16.125 1 92.88 108 GLN B CA 1
ATOM 2040 C C . GLN B 1 108 ? -3.686 18.656 15.727 1 92.88 108 GLN B C 1
ATOM 2042 O O . GLN B 1 108 ? -3.023 17.609 15.711 1 92.88 108 GLN B O 1
ATOM 2047 N N . GLN B 1 109 ? -3.17 19.781 15.461 1 88.94 109 GLN B N 1
ATOM 2048 C CA . GLN B 1 109 ? -1.849 19.922 14.859 1 88.94 109 GLN B CA 1
ATOM 2049 C C . GLN B 1 109 ? -0.773 19.297 15.742 1 88.94 109 GLN B C 1
ATOM 2051 O O . GLN B 1 109 ? 0.091 18.562 15.258 1 88.94 109 GLN B O 1
ATOM 2056 N N . GLU B 1 110 ? -0.829 19.625 17.016 1 88.69 110 GLU B N 1
ATOM 2057 C CA . GLU B 1 110 ? 0.181 19.125 17.938 1 88.69 110 GLU B CA 1
ATOM 2058 C C . GLU B 1 110 ? 0.172 17.594 17.984 1 88.69 110 GLU B C 1
ATOM 2060 O O . GLU B 1 110 ? 1.229 16.969 17.969 1 88.69 110 GLU B O 1
ATOM 2065 N N . GLN B 1 111 ? -1.051 17.078 18 1 90.88 111 GLN B N 1
ATOM 2066 C CA . GLN B 1 111 ? -1.183 15.625 18.047 1 90.88 111 GLN B CA 1
ATOM 2067 C C . GLN B 1 111 ? -0.704 14.984 16.75 1 90.88 111 GLN B C 1
ATOM 2069 O O . GLN B 1 111 ? -0.108 13.906 16.766 1 90.88 111 GLN B O 1
ATOM 2074 N N . ILE B 1 112 ? -0.977 15.57 15.688 1 89.75 112 ILE B N 1
ATOM 2075 C CA . ILE B 1 112 ? -0.558 15.07 14.383 1 89.75 112 ILE B CA 1
ATOM 2076 C C . ILE B 1 112 ? 0.966 15.047 14.305 1 89.75 112 ILE B C 1
ATOM 2078 O O . ILE B 1 112 ? 1.56 14.055 13.891 1 89.75 112 ILE B O 1
ATOM 2082 N N . VAL B 1 113 ? 1.546 16.109 14.789 1 86.12 113 VAL B N 1
ATOM 2083 C CA . VAL B 1 113 ? 3 16.219 14.758 1 86.12 113 VAL B CA 1
ATOM 2084 C C . VAL B 1 113 ? 3.621 15.164 15.672 1 86.12 113 VAL B C 1
ATOM 2086 O O . VAL B 1 113 ? 4.605 14.516 15.312 1 86.12 113 VAL B O 1
ATOM 2089 N N . ALA B 1 114 ? 3.062 15.062 16.844 1 88.88 114 ALA B N 1
ATOM 2090 C CA . ALA B 1 114 ? 3.549 14.062 17.781 1 88.88 114 ALA B CA 1
ATOM 2091 C C . ALA B 1 114 ? 3.451 12.656 17.188 1 88.88 114 ALA B C 1
ATOM 2093 O O . ALA B 1 114 ? 4.355 11.836 17.359 1 88.88 114 ALA B O 1
ATOM 2094 N N . SER B 1 115 ? 2.346 12.352 16.5 1 89.38 115 SER B N 1
ATOM 2095 C CA . SER B 1 115 ? 2.145 11.055 15.875 1 89.38 115 SER B CA 1
ATOM 2096 C C . SER B 1 115 ? 3.16 10.812 14.766 1 89.38 115 SER B C 1
ATOM 2098 O O . SER B 1 115 ? 3.684 9.703 14.625 1 89.38 115 SER B O 1
ATOM 2100 N N . TRP B 1 116 ? 3.396 11.812 14.055 1 83.88 116 TRP B N 1
ATOM 2101 C CA . TRP B 1 116 ? 4.391 11.727 12.992 1 83.88 116 TRP B CA 1
ATOM 2102 C C . TRP B 1 116 ? 5.77 11.406 13.555 1 83.88 116 TRP B C 1
ATOM 2104 O O . TRP B 1 116 ? 6.5 10.578 13 1 83.88 116 TRP B O 1
ATOM 2114 N N . ARG B 1 117 ? 6.113 12.07 14.617 1 83.88 117 ARG B N 1
ATOM 2115 C CA . ARG B 1 117 ? 7.398 11.828 15.266 1 83.88 117 ARG B CA 1
ATOM 2116 C C . ARG B 1 117 ? 7.496 10.398 15.781 1 83.88 117 ARG B C 1
ATOM 2118 O O . ARG B 1 117 ? 8.547 9.758 15.656 1 83.88 117 ARG B O 1
ATOM 2125 N N . LEU B 1 118 ? 6.41 10.008 16.328 1 85.56 118 LEU B N 1
ATOM 2126 C CA . LEU B 1 118 ? 6.363 8.633 16.812 1 85.56 118 LEU B CA 1
ATOM 2127 C C . LEU B 1 118 ? 6.59 7.645 15.68 1 85.56 118 LEU B C 1
ATOM 2129 O O . LEU B 1 118 ? 7.34 6.68 15.828 1 85.56 118 LEU B O 1
ATOM 2133 N N . LEU B 1 119 ? 5.965 7.871 14.578 1 85.44 119 LEU B N 1
ATOM 2134 C CA . LEU B 1 119 ? 6.113 7.008 13.414 1 85.44 119 LEU B CA 1
ATOM 2135 C C . LEU B 1 119 ? 7.551 7.027 12.898 1 85.44 119 LEU B C 1
ATOM 2137 O O . LEU B 1 119 ? 8.156 5.973 12.68 1 85.44 119 LEU B O 1
ATOM 2141 N N . HIS B 1 120 ? 8.047 8.203 12.742 1 81.88 120 HIS B N 1
AT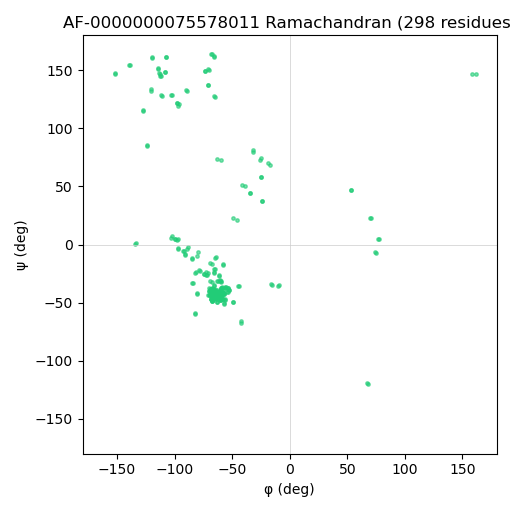OM 2142 C CA . HIS B 1 120 ? 9.406 8.367 12.234 1 81.88 120 HIS B CA 1
ATOM 2143 C C . HIS B 1 120 ? 10.422 7.672 13.133 1 81.88 120 HIS B C 1
ATOM 2145 O O . HIS B 1 120 ? 11.359 7.039 12.648 1 81.88 120 HIS B O 1
ATOM 2151 N N . ASN B 1 121 ? 10.227 7.785 14.398 1 82.94 121 ASN B N 1
ATOM 2152 C CA . ASN B 1 121 ? 11.156 7.211 15.367 1 82.94 121 ASN B CA 1
ATOM 2153 C C . ASN B 1 121 ? 11.172 5.684 15.297 1 82.94 121 ASN B C 1
ATOM 2155 O O . ASN B 1 121 ? 12.148 5.051 15.68 1 82.94 121 ASN B O 1
ATOM 2159 N N . GLN B 1 122 ? 10.109 5.145 14.812 1 82.44 122 GLN B N 1
ATOM 2160 C CA . GLN B 1 122 ? 10.008 3.689 14.75 1 82.44 122 GLN B CA 1
ATOM 2161 C C . GLN B 1 122 ? 10.914 3.125 13.656 1 82.44 122 GLN B C 1
ATOM 2163 O O . GLN B 1 122 ? 11.32 1.963 13.719 1 82.44 122 GLN B O 1
ATOM 2168 N N . TYR B 1 123 ? 11.234 3.959 12.68 1 79.62 123 TYR B N 1
ATOM 2169 C CA . TYR B 1 123 ? 11.992 3.361 11.586 1 79.62 123 TYR B CA 1
ATOM 2170 C C . TYR B 1 123 ? 13.164 4.254 11.188 1 79.62 123 TYR B C 1
ATOM 2172 O O . TYR B 1 123 ? 13.93 3.918 10.281 1 79.62 123 TYR B O 1
ATOM 2180 N N . ARG B 1 124 ? 13.375 5.336 11.789 1 76.38 124 ARG B N 1
ATOM 2181 C CA . ARG B 1 124 ? 14.422 6.281 11.422 1 76.38 124 ARG B CA 1
ATOM 2182 C C . ARG B 1 124 ? 15.805 5.637 11.539 1 76.38 124 ARG B C 1
ATOM 2184 O O . ARG B 1 124 ? 16.734 6.023 10.844 1 76.38 124 ARG B O 1
ATOM 2191 N N . ASN B 1 125 ? 15.938 4.621 12.438 1 80.06 125 ASN B N 1
ATOM 2192 C CA . ASN B 1 125 ? 17.266 4.043 12.68 1 80.06 125 ASN B CA 1
ATOM 2193 C C . ASN B 1 125 ? 17.484 2.777 11.859 1 80.06 125 ASN B C 1
ATOM 2195 O O . ASN B 1 125 ? 18.516 2.133 11.969 1 80.06 125 ASN B O 1
ATOM 2199 N N . ILE B 1 126 ? 16.547 2.506 11.07 1 83.44 126 ILE B N 1
ATOM 2200 C CA . ILE B 1 126 ? 16.688 1.282 10.289 1 83.44 126 ILE B CA 1
ATOM 2201 C C . ILE B 1 126 ? 17.594 1.53 9.094 1 83.44 126 ILE B C 1
ATOM 2203 O O . ILE B 1 126 ? 18.453 0.704 8.781 1 83.44 126 ILE B O 1
ATOM 2207 N N . LEU B 1 127 ? 17.422 2.678 8.453 1 85.06 127 LEU B N 1
ATOM 2208 C CA . LEU B 1 127 ? 18.266 3.062 7.332 1 85.06 127 LEU B CA 1
ATOM 2209 C C . LEU B 1 127 ? 19.141 4.258 7.695 1 85.06 127 LEU B C 1
ATOM 2211 O O . LEU B 1 127 ? 18.734 5.117 8.484 1 85.06 127 LEU B O 1
ATOM 2215 N N . THR B 1 128 ? 20.297 4.242 7.172 1 85.94 128 THR B N 1
ATOM 2216 C CA . THR B 1 128 ? 21.125 5.438 7.285 1 85.94 128 THR B CA 1
ATOM 2217 C C . THR B 1 128 ? 20.531 6.586 6.473 1 85.94 128 THR B C 1
ATOM 2219 O O . THR B 1 128 ? 19.625 6.379 5.668 1 85.94 128 THR B O 1
ATOM 2222 N N . GLU B 1 129 ? 21.031 7.742 6.797 1 83.75 129 GLU B N 1
ATOM 2223 C CA . GLU B 1 129 ? 20.578 8.898 6.035 1 83.75 129 GLU B CA 1
ATOM 2224 C C . GLU B 1 129 ? 20.828 8.711 4.543 1 83.75 129 GLU B C 1
ATOM 2226 O O . GLU B 1 129 ? 19.969 9.047 3.721 1 83.75 129 GLU B O 1
ATOM 2231 N N . ALA B 1 130 ? 21.938 8.117 4.262 1 87.38 130 ALA B N 1
ATOM 2232 C CA . ALA B 1 130 ? 22.281 7.883 2.861 1 87.38 130 ALA B CA 1
ATOM 2233 C C . ALA B 1 130 ? 21.359 6.852 2.227 1 87.38 130 ALA B C 1
ATOM 2235 O O . ALA B 1 130 ? 20.922 7.02 1.087 1 87.38 130 ALA B O 1
ATOM 2236 N N . GLU B 1 131 ? 21.031 5.844 2.955 1 89.5 131 GLU B N 1
ATOM 2237 C CA . GLU B 1 131 ? 20.141 4.801 2.467 1 89.5 131 GLU B CA 1
ATOM 2238 C C . GLU B 1 131 ? 18.719 5.332 2.283 1 89.5 131 GLU B C 1
ATOM 2240 O O . GLU B 1 131 ? 18.047 4.988 1.312 1 89.5 131 GLU B O 1
ATOM 2245 N N . THR B 1 132 ? 18.391 6.152 3.205 1 86.5 132 THR B N 1
ATOM 2246 C CA . THR B 1 132 ? 17.047 6.742 3.131 1 86.5 132 THR B CA 1
ATOM 2247 C C . THR B 1 132 ? 16.922 7.629 1.895 1 86.5 132 THR B C 1
ATOM 2249 O O . THR B 1 132 ? 15.93 7.531 1.16 1 86.5 132 THR B O 1
ATOM 2252 N N . LEU B 1 133 ? 17.875 8.398 1.662 1 84.94 133 LEU B N 1
ATOM 2253 C CA . LEU B 1 133 ? 17.859 9.289 0.504 1 84.94 133 LEU B CA 1
ATOM 2254 C C . LEU B 1 133 ? 17.844 8.484 -0.793 1 84.94 133 LEU B C 1
ATOM 2256 O O . LEU B 1 133 ? 17.141 8.852 -1.746 1 84.94 133 LEU B O 1
ATOM 2260 N N . CYS B 1 134 ? 18.594 7.426 -0.758 1 89.44 134 CYS B N 1
ATOM 2261 C CA . CYS B 1 134 ? 18.625 6.551 -1.926 1 89.44 134 CYS B CA 1
ATOM 2262 C C . CYS B 1 134 ? 17.25 5.941 -2.184 1 89.44 134 CYS B C 1
ATOM 2264 O O . CYS B 1 134 ? 16.781 5.922 -3.322 1 89.44 134 CYS B O 1
ATOM 2266 N N . PHE B 1 135 ? 16.688 5.535 -1.132 1 89.88 135 PHE B N 1
ATOM 2267 C CA . PHE B 1 135 ? 15.359 4.949 -1.243 1 89.88 135 PHE B CA 1
ATOM 2268 C C . PHE B 1 135 ? 14.367 5.961 -1.803 1 89.88 135 PHE B C 1
ATOM 2270 O O . PHE B 1 135 ? 13.594 5.645 -2.707 1 89.88 135 PHE B O 1
ATOM 2277 N N . LEU B 1 136 ? 14.43 7.109 -1.328 1 87.31 136 LEU B N 1
ATOM 2278 C CA . LEU B 1 136 ? 13.508 8.164 -1.753 1 87.31 136 LEU B CA 1
ATOM 2279 C C . LEU B 1 136 ? 13.758 8.547 -3.207 1 87.31 136 LEU B C 1
ATOM 2281 O O . LEU B 1 136 ? 12.82 8.82 -3.953 1 87.31 136 LEU B O 1
ATOM 2285 N N . GLU B 1 137 ? 14.969 8.562 -3.551 1 88.75 137 GLU B N 1
ATOM 2286 C CA . GLU B 1 137 ? 15.32 8.891 -4.93 1 88.75 137 GLU B CA 1
ATOM 2287 C C . GLU B 1 137 ? 14.781 7.84 -5.898 1 88.75 137 GLU B C 1
ATOM 2289 O O . GLU B 1 137 ? 14.203 8.18 -6.934 1 88.75 137 GLU B O 1
ATOM 2294 N N . LEU B 1 138 ? 15 6.648 -5.543 1 90.5 138 LEU B N 1
ATOM 2295 C CA . LEU B 1 138 ? 14.531 5.562 -6.402 1 90.5 138 LEU B CA 1
ATOM 2296 C C . LEU B 1 138 ? 13.008 5.531 -6.461 1 90.5 138 LEU B C 1
ATOM 2298 O O . LEU B 1 138 ? 12.43 5.309 -7.527 1 90.5 138 LEU B O 1
ATOM 2302 N N . SER B 1 139 ? 12.398 5.75 -5.312 1 90 139 SER B N 1
ATOM 2303 C CA . SER B 1 139 ? 10.938 5.832 -5.27 1 90 139 SER B CA 1
ATOM 2304 C C . SER B 1 139 ? 10.422 6.973 -6.141 1 90 139 SER B C 1
ATOM 2306 O O . SER B 1 139 ? 9.422 6.816 -6.852 1 90 139 SER B O 1
ATOM 2308 N N . GLY B 1 140 ? 11.125 8.07 -6.035 1 86.5 140 GLY B N 1
ATOM 2309 C CA . GLY B 1 140 ? 10.758 9.219 -6.844 1 86.5 140 GLY B CA 1
ATOM 2310 C C . GLY B 1 140 ? 10.867 8.961 -8.336 1 86.5 140 GLY B C 1
ATOM 2311 O O . GLY B 1 140 ? 10.008 9.375 -9.109 1 86.5 140 GLY B O 1
ATOM 2312 N N . LYS B 1 141 ? 11.891 8.289 -8.773 1 88.56 141 LYS B N 1
ATOM 2313 C CA . LYS B 1 141 ? 12.07 7.926 -10.172 1 88.56 141 LYS B CA 1
ATOM 2314 C C . LYS B 1 141 ? 10.914 7.062 -10.672 1 88.56 141 LYS B C 1
ATOM 2316 O O . LYS B 1 141 ? 10.406 7.273 -11.773 1 88.56 141 LYS B O 1
ATOM 2321 N N . LEU B 1 142 ? 10.523 6.18 -9.852 1 88.62 142 LEU B N 1
ATOM 2322 C CA . LEU B 1 142 ? 9.422 5.293 -10.211 1 88.62 142 LEU B CA 1
ATOM 2323 C C . LEU B 1 142 ? 8.109 6.066 -10.289 1 88.62 142 LEU B C 1
ATOM 2325 O O . LEU B 1 142 ? 7.359 5.922 -11.258 1 88.62 142 LEU B O 1
ATOM 2329 N N . LEU B 1 143 ? 7.879 6.855 -9.305 1 85.19 143 LEU B N 1
ATOM 2330 C CA . LEU B 1 143 ? 6.633 7.613 -9.242 1 85.19 143 LEU B CA 1
ATOM 2331 C C . LEU B 1 143 ? 6.535 8.586 -10.414 1 85.19 143 LEU B C 1
ATOM 2333 O O . LEU B 1 143 ? 5.453 8.789 -10.977 1 85.19 143 LEU B O 1
ATOM 2337 N N . ASP B 1 144 ? 7.613 9.203 -10.703 1 83.56 144 ASP B N 1
ATOM 2338 C CA . ASP B 1 144 ? 7.645 10.148 -11.812 1 83.56 144 ASP B CA 1
ATOM 2339 C C . ASP B 1 144 ? 7.277 9.469 -13.133 1 83.56 144 ASP B C 1
ATOM 2341 O O . ASP B 1 144 ? 6.598 10.055 -13.977 1 83.56 144 ASP B O 1
ATOM 2345 N N . LYS B 1 145 ? 7.727 8.266 -13.273 1 83.44 145 LYS B N 1
ATOM 2346 C CA . LYS B 1 145 ? 7.477 7.551 -14.523 1 83.44 145 LYS B CA 1
ATOM 2347 C C . LYS B 1 145 ? 6.117 6.863 -14.5 1 83.44 145 LYS B C 1
ATOM 2349 O O . LYS B 1 145 ? 5.48 6.699 -15.547 1 83.44 145 LYS B O 1
ATOM 2354 N N . LEU B 1 146 ? 5.699 6.406 -13.305 1 80 146 LEU B N 1
ATOM 2355 C CA . LEU B 1 146 ? 4.422 5.703 -13.203 1 80 146 LEU B CA 1
ATOM 2356 C C . LEU B 1 146 ? 3.264 6.688 -13.117 1 80 146 LEU B C 1
ATOM 2358 O O . LEU B 1 146 ? 2.154 6.387 -13.562 1 80 146 LEU B O 1
ATOM 2362 N N . GLY B 1 147 ? 3.217 7.59 -12.094 1 64.56 147 GLY B N 1
ATOM 2363 C CA . GLY B 1 147 ? 2.182 8.594 -11.914 1 64.56 147 GLY B CA 1
ATOM 2364 C C . GLY B 1 147 ? 1.907 9.406 -13.172 1 64.56 147 GLY B C 1
ATOM 2365 O O . GLY B 1 147 ? 0.781 9.852 -13.391 1 64.56 147 GLY B O 1
ATOM 2366 N N . ASN B 1 148 ? 2.908 9.961 -13.867 1 54.56 148 ASN B N 1
ATOM 2367 C CA . ASN B 1 148 ? 2.688 10.75 -15.07 1 54.56 148 ASN B CA 1
ATOM 2368 C C . ASN B 1 148 ? 1.954 9.945 -16.141 1 54.56 148 ASN B C 1
ATOM 2370 O O . ASN B 1 148 ? 1.566 10.484 -17.172 1 54.56 148 ASN B O 1
ATOM 2374 N N . LYS B 1 149 ? 1.892 8.727 -16.078 1 46.53 149 LYS B N 1
ATOM 2375 C CA . LYS B 1 149 ? 1.144 8.133 -17.188 1 46.53 149 LYS B CA 1
ATOM 2376 C C . LYS B 1 149 ? -0.355 8.367 -17.016 1 46.53 149 LYS B C 1
ATOM 2378 O O . LYS B 1 149 ? -1.147 7.977 -17.875 1 46.53 149 LYS B O 1
ATOM 2383 N N . THR B 1 150 ? -0.907 8.555 -15.906 1 37.69 150 THR B N 1
ATOM 2384 C CA . THR B 1 150 ? -2.342 8.812 -15.945 1 37.69 150 THR B CA 1
ATOM 2385 C C . THR B 1 150 ? -2.639 10.117 -16.672 1 37.69 150 THR B C 1
ATOM 2387 O O . THR B 1 150 ? -3.787 10.562 -16.719 1 37.69 150 THR B O 1
ATOM 2390 N N . GLU B 1 151 ? -1.729 11.016 -17.016 1 30.5 151 GLU B N 1
ATOM 2391 C CA . GLU B 1 151 ? -2.312 12 -17.922 1 30.5 151 GLU B CA 1
ATOM 2392 C C . GLU B 1 151 ? -2.533 11.406 -19.312 1 30.5 151 GLU B C 1
ATOM 2394 O O . GLU B 1 151 ? -1.679 10.68 -19.812 1 30.5 151 GLU B O 1
#

Sequence (302 aa):
MNNERDVDLQDCKLDDCLFFSTTKLARALGKLADEAFSKTGLSPSHAVLLYNVNLKGGIQQKEVGEMLNLTPSTITRLIDKLERKKYVEKQPEGKNIYLRTTAEGLAQQEQIVASWRLLHNQYRNILTEAETLCFLELSGKLLDKLGNKTEMNNERDVDLQDCKLDDCLFFSTTKLARALGKLADEAFSKTGLSPSHAVLLYNVNLKGGIQQKEVGEMLNLTPSTITRLIDKLERKKYVEKQPEGKNIYLRTTAEGLAQQEQIVASWRLLHNQYRNILTEAETLCFLELSGKLLDKLGNKTE

Organism: Acetobacterium woodii (strain ATCC 29683 / DSM 1030 / JCM 2381 / KCTC 1655 / WB1) (NCBI:txid931626)

Foldseek 3Di:
DPPPVPVPVVPVVCCPDPVSVVVVVCVVLQVLLCVLLVVLVDRLLLLVLLLVQLVVQKDWLVVSCVVVVHDSVVSVVSVVVCVVVVQWDWDDDDVTIMIGGDPNVNVSNVSSVSSVVSSCVVCVPVDDPVRVVVVVVVVVVVCVVPSVVVD/DPPVVPVPVVPVVCCPDPVSVVVVVCVVLQVLLCVLLVVLVDRLLLLVLLLVQLVVQKDWLVVSCVVVVHDSVVSVVSVVVCVVVVQWDWDDDDVTIMIGGDPNVNVSNVSSVSSVVSSCVVCVPVDDPVRVVVVVVVVVVVCVVPSVVVD

Secondary structure (DSSP, 8-state):
--------TTS--GGG-HHHHHHHHHHHHHHHHHHHTGGGTS-HHHHHHHHHHHHHTEEEHHHHHHHHT--HHHHHHHHHHHHHTTSEEEEEETTEEEEEE-HHHHHTHHHHHHHHHHHHHHHTTTS-HHHHHHHHHHHHHHHHHHHGGG-/--------TTS--GGG-HHHHHHHHHHHHHHHHHHHTGGGTS-HHHHHHHHHHHHHTEEEHHHHHHHHT--HHHHHHHHHHHHHTTSEEEEEETTEEEEEE-HHHHHTHHHHHHHHHHHHHHHTTTS-HHHHHHHHHHHHHHHHHHHGGG-

Nearest PDB structures (foldseek):
  4jba-assembly1_B  TM=7.430E-01  e=2.020E-07  Escherichia coli K-12
  4jba-assembly1_A  TM=7.386E-01  e=9.255E-07  Escherichia coli K-12
  6pcp-assembly2_B  TM=8.828E-01  e=8.806E-06  Bordetella pertussis
  6pco-assembly1_B  TM=8.746E-01  e=1.057E-05  Bordetella bronchiseptica
  3s2w-assembly1_A  TM=7.074E-01  e=2.088E-04  Methanosarcina mazei Go1

pLDDT: mean 81.15, std 17.25, range [23.27, 96.0]